Protein AF-A0A6G1IUZ2-F1 (afdb_monomer_lite)

Organism: NCBI:txid1168545

Structure (mmCIF, N/CA/C/O backbone):
data_AF-A0A6G1IUZ2-F1
#
_entry.id   AF-A0A6G1IUZ2-F1
#
loop_
_atom_site.group_PDB
_atom_site.id
_atom_site.type_symbol
_atom_site.label_atom_id
_atom_site.label_alt_id
_atom_site.label_comp_id
_atom_site.label_asym_id
_atom_site.label_entity_id
_atom_site.label_seq_id
_atom_site.pdbx_PDB_ins_code
_atom_site.Cartn_x
_atom_site.Cartn_y
_atom_site.Cartn_z
_atom_site.occupancy
_atom_site.B_iso_or_equiv
_atom_site.auth_seq_id
_atom_site.auth_comp_id
_atom_site.auth_asym_id
_atom_site.auth_atom_id
_atom_site.pdbx_PDB_model_num
ATOM 1 N N . SER A 1 1 ? -10.791 -75.794 24.605 1.00 38.69 1 SER A N 1
ATOM 2 C CA . SER A 1 1 ? -9.538 -75.105 24.251 1.00 38.69 1 SER A CA 1
ATOM 3 C C . SER A 1 1 ? -9.142 -75.440 22.831 1.00 38.69 1 SER A C 1
ATOM 5 O O . SER A 1 1 ? -9.269 -76.606 22.487 1.00 38.69 1 SER A O 1
ATOM 7 N N . THR A 1 2 ? -8.689 -74.418 22.080 1.00 34.06 2 THR A N 1
ATOM 8 C CA . THR A 1 2 ? -7.905 -74.445 20.812 1.00 34.06 2 THR A CA 1
ATOM 9 C C . THR A 1 2 ? -8.514 -75.245 19.643 1.00 34.06 2 THR A C 1
ATOM 11 O O . THR A 1 2 ? -8.675 -76.447 19.753 1.00 34.06 2 THR A O 1
ATOM 14 N N . GLY A 1 3 ? -8.896 -74.706 18.480 1.00 30.19 3 GLY A N 1
ATOM 15 C CA . GLY A 1 3 ? -8.453 -73.516 17.752 1.00 30.19 3 GLY A CA 1
ATOM 16 C C . GLY A 1 3 ? -7.496 -73.920 16.626 1.00 30.19 3 GLY A C 1
ATOM 17 O O . GLY A 1 3 ? -6.334 -74.134 16.935 1.00 30.19 3 GLY A O 1
ATOM 18 N N . THR A 1 4 ? -7.957 -73.972 15.363 1.00 35.78 4 THR A N 1
ATOM 19 C CA . THR A 1 4 ? -7.097 -73.898 14.158 1.00 35.78 4 THR A CA 1
ATOM 20 C C . THR A 1 4 ? -7.898 -73.436 12.931 1.00 35.78 4 THR A C 1
ATOM 22 O O . THR A 1 4 ? -8.957 -73.979 12.628 1.00 35.78 4 THR A O 1
ATOM 25 N N . ALA A 1 5 ? -7.378 -72.421 12.237 1.00 39.94 5 ALA A N 1
ATOM 26 C CA . ALA A 1 5 ? -7.927 -71.782 11.038 1.00 39.94 5 ALA A CA 1
ATOM 27 C C . ALA A 1 5 ? -7.561 -72.513 9.729 1.00 39.94 5 ALA A C 1
ATOM 29 O O . ALA A 1 5 ? -6.559 -73.234 9.707 1.00 39.94 5 ALA A O 1
ATOM 30 N N . PRO A 1 6 ? -8.238 -72.215 8.599 1.00 40.12 6 PRO A N 1
ATOM 31 C CA . PRO A 1 6 ? -7.671 -72.411 7.277 1.00 40.12 6 PRO A CA 1
ATOM 32 C C . PRO A 1 6 ? -7.296 -71.086 6.586 1.00 40.12 6 PRO A C 1
ATOM 34 O O . PRO A 1 6 ? -8.086 -70.170 6.373 1.00 40.12 6 PRO A O 1
ATOM 37 N N . LYS A 1 7 ? -6.015 -71.077 6.232 1.00 35.25 7 LYS A N 1
ATOM 38 C CA . LYS A 1 7 ? -5.276 -70.361 5.188 1.00 35.25 7 LYS A CA 1
ATOM 39 C C . LYS A 1 7 ? -6.124 -69.985 3.957 1.00 35.25 7 LYS A C 1
ATOM 41 O O . LYS A 1 7 ? -6.693 -70.867 3.324 1.00 35.25 7 LYS A O 1
ATOM 46 N N . THR A 1 8 ? -6.112 -68.709 3.561 1.00 36.22 8 THR A N 1
ATOM 47 C CA . THR A 1 8 ? -6.543 -68.280 2.217 1.00 36.22 8 THR A CA 1
ATOM 48 C C . THR A 1 8 ? -5.463 -67.411 1.578 1.00 36.22 8 THR A C 1
ATOM 50 O O . THR A 1 8 ? -4.938 -66.480 2.182 1.00 36.22 8 THR A O 1
ATOM 53 N N . THR A 1 9 ? -5.102 -67.805 0.366 1.00 36.84 9 THR A N 1
ATOM 54 C CA . THR A 1 9 ? -4.050 -67.286 -0.505 1.00 36.84 9 THR A CA 1
ATOM 55 C C . THR A 1 9 ? -4.402 -65.881 -1.002 1.00 36.84 9 THR A C 1
ATOM 57 O O . THR A 1 9 ? -5.484 -65.676 -1.546 1.00 36.84 9 THR A O 1
ATOM 60 N N . ALA A 1 10 ? -3.497 -64.916 -0.827 1.00 37.09 10 ALA A N 1
ATOM 61 C CA . ALA A 1 10 ? -3.654 -63.559 -1.342 1.00 37.09 10 ALA A CA 1
ATOM 62 C C . ALA A 1 10 ? -3.198 -63.489 -2.809 1.00 37.09 10 ALA A C 1
ATOM 64 O O . ALA A 1 10 ? -2.025 -63.701 -3.115 1.00 37.09 10 ALA A O 1
ATOM 65 N N . THR A 1 11 ? -4.130 -63.180 -3.709 1.00 34.34 11 THR A N 1
ATOM 66 C CA . THR A 1 11 ? -3.850 -62.852 -5.110 1.00 34.34 11 THR A CA 1
ATOM 67 C C . THR A 1 11 ? -3.434 -61.386 -5.193 1.00 34.34 11 THR A C 1
ATOM 69 O O . THR A 1 11 ? -4.225 -60.490 -4.896 1.00 34.34 11 THR A O 1
ATOM 72 N N . ALA A 1 12 ? -2.185 -61.139 -5.585 1.00 37.22 12 ALA A N 1
ATOM 73 C CA . ALA A 1 12 ? -1.668 -59.805 -5.851 1.00 37.22 12 ALA A CA 1
ATOM 74 C C . ALA A 1 12 ? -2.415 -59.180 -7.040 1.00 37.22 12 ALA A C 1
ATOM 76 O O . ALA A 1 12 ? -2.331 -59.673 -8.163 1.00 37.22 12 ALA A O 1
ATOM 77 N N . SER A 1 13 ? -3.150 -58.098 -6.785 1.00 35.69 13 SER A N 1
ATOM 78 C CA . SER A 1 13 ? -3.689 -57.227 -7.829 1.00 35.69 13 SER A CA 1
ATOM 79 C C . SER A 1 13 ? -2.768 -56.022 -7.953 1.00 35.69 13 SER A C 1
ATOM 81 O O . SER A 1 13 ? -2.713 -55.167 -7.071 1.00 35.69 13 SER A O 1
ATOM 83 N N . THR A 1 14 ? -1.996 -55.998 -9.034 1.00 34.03 14 THR A N 1
ATOM 84 C CA . THR A 1 14 ? -1.140 -54.879 -9.420 1.00 34.03 14 THR A CA 1
ATOM 85 C C . THR A 1 14 ? -2.030 -53.714 -9.844 1.00 34.03 14 THR A C 1
ATOM 87 O O . THR A 1 14 ? -2.512 -53.670 -10.973 1.00 34.03 14 THR A O 1
ATOM 90 N N . THR A 1 15 ? -2.277 -52.774 -8.934 1.00 37.78 15 THR A N 1
ATOM 91 C CA . THR A 1 15 ? -2.957 -51.515 -9.250 1.00 37.78 15 THR A CA 1
ATOM 92 C C . THR A 1 15 ? -1.997 -50.629 -10.034 1.00 37.78 15 THR A C 1
ATOM 94 O O . THR A 1 15 ? -1.0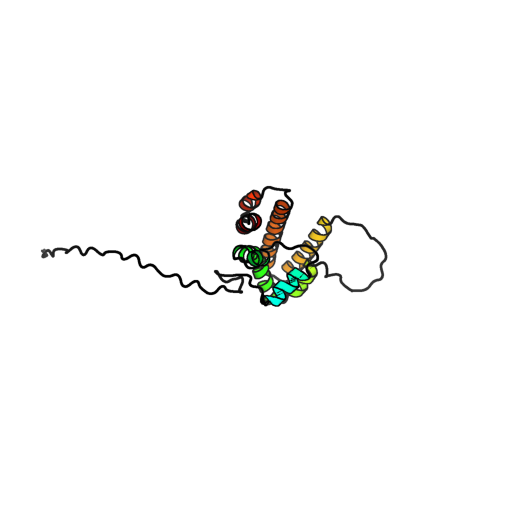86 -50.018 -9.479 1.00 37.78 15 THR A O 1
ATOM 97 N N . THR A 1 16 ? -2.182 -50.575 -11.348 1.00 37.78 16 THR A N 1
ATOM 98 C CA . THR A 1 16 ? -1.566 -49.561 -12.202 1.00 37.78 16 THR A CA 1
ATOM 99 C C . THR A 1 16 ? -2.180 -48.212 -11.829 1.00 37.78 16 THR A C 1
ATOM 101 O O . THR A 1 16 ? -3.322 -47.926 -12.183 1.00 37.78 16 THR A O 1
ATOM 104 N N . SER A 1 17 ? -1.447 -47.390 -11.074 1.00 40.47 17 SER A N 1
ATOM 105 C CA . SER A 1 17 ? -1.806 -45.989 -10.845 1.00 40.47 17 SER A CA 1
ATOM 106 C C . SER A 1 17 ? -1.747 -45.249 -12.177 1.00 40.47 17 SER A C 1
ATOM 108 O O . SER A 1 17 ? -0.687 -44.810 -12.616 1.00 40.47 17 SER A O 1
ATOM 110 N N . GLY A 1 18 ? -2.895 -45.146 -12.843 1.00 39.81 18 GLY A N 1
ATOM 111 C CA . GLY A 1 18 ? -3.086 -44.203 -13.930 1.00 39.81 18 GLY A CA 1
ATOM 112 C C . GLY A 1 18 ? -2.927 -42.798 -13.367 1.00 39.81 18 GLY A C 1
ATOM 113 O O . GLY A 1 18 ? -3.737 -42.359 -12.552 1.00 39.81 18 GLY A O 1
ATOM 114 N N . THR A 1 19 ? -1.865 -42.108 -13.773 1.00 41.19 19 THR A N 1
ATOM 115 C CA . THR A 1 19 ? -1.682 -40.679 -13.533 1.00 41.19 19 THR A CA 1
ATOM 116 C C . THR A 1 19 ? -2.856 -39.948 -14.175 1.00 41.19 19 THR A C 1
ATOM 118 O O . THR A 1 19 ? -2.866 -39.703 -15.379 1.00 41.19 19 THR A O 1
ATOM 121 N N . ALA A 1 20 ? -3.878 -39.637 -13.380 1.00 41.53 20 ALA A N 1
ATOM 122 C CA . ALA A 1 20 ? -4.956 -38.763 -13.798 1.00 41.53 20 ALA A CA 1
ATOM 123 C C . ALA A 1 20 ? -4.347 -37.381 -14.046 1.00 41.53 20 ALA A C 1
ATOM 125 O O . ALA A 1 20 ? -3.996 -36.661 -13.114 1.00 41.53 20 ALA A O 1
ATOM 126 N N . THR A 1 21 ? -4.180 -37.020 -15.315 1.00 39.53 21 THR A N 1
ATOM 127 C CA . THR A 1 21 ? -3.878 -35.649 -15.708 1.00 39.53 21 THR A CA 1
ATOM 128 C C . THR A 1 21 ? -5.132 -34.828 -15.427 1.00 39.53 21 THR A C 1
ATOM 130 O O . THR A 1 21 ? -6.018 -34.709 -16.270 1.00 39.53 21 THR A O 1
ATOM 133 N N . THR A 1 22 ? -5.261 -34.305 -14.207 1.00 39.88 22 THR A N 1
ATOM 134 C CA . THR A 1 22 ? -6.265 -33.289 -13.900 1.00 39.88 22 THR A CA 1
ATOM 135 C C . THR A 1 22 ? -5.963 -32.078 -14.764 1.00 39.88 22 THR A C 1
ATOM 137 O O . THR A 1 22 ? -5.034 -31.317 -14.500 1.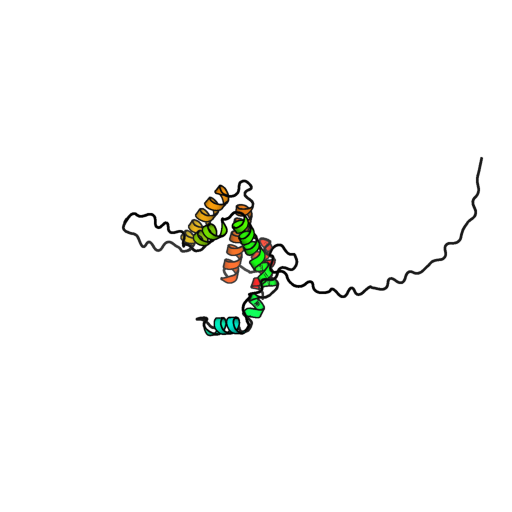00 39.88 22 THR A O 1
ATOM 140 N N . THR A 1 23 ? -6.741 -31.906 -15.831 1.00 39.41 23 THR A N 1
ATOM 141 C CA . THR A 1 23 ? -6.823 -30.653 -16.570 1.00 39.41 23 THR A CA 1
ATOM 142 C C . THR A 1 23 ? -7.294 -29.596 -15.573 1.00 39.41 23 THR A C 1
ATOM 144 O O . THR A 1 23 ? -8.482 -29.521 -15.259 1.00 39.41 23 THR A O 1
ATOM 147 N N . HIS A 1 24 ? -6.363 -28.829 -14.998 1.00 43.16 24 HIS A N 1
ATOM 148 C CA . HIS A 1 24 ? -6.695 -27.675 -14.173 1.00 43.16 24 HIS A CA 1
ATOM 149 C C . HIS A 1 24 ? -7.497 -26.715 -15.053 1.00 43.16 24 HIS A C 1
ATOM 151 O O . HIS A 1 24 ? -6.930 -25.974 -15.854 1.00 43.16 24 HIS A O 1
ATOM 157 N N . LYS A 1 25 ? -8.829 -26.734 -14.933 1.00 46.84 25 LYS A N 1
ATOM 158 C CA . LYS A 1 25 ? -9.643 -25.599 -15.362 1.00 46.84 25 LYS A CA 1
ATOM 159 C C . LYS A 1 25 ? -9.105 -24.406 -14.580 1.00 46.84 25 LYS A C 1
ATOM 161 O O . LYS A 1 25 ? -9.289 -24.352 -13.366 1.00 46.84 25 LYS A O 1
ATOM 166 N N . GLN A 1 26 ? -8.376 -23.516 -15.254 1.00 58.31 26 GLN A N 1
ATOM 167 C CA . GLN A 1 26 ? -7.936 -22.257 -14.665 1.00 58.31 26 GLN A CA 1
ATOM 168 C C . GLN A 1 26 ? -9.189 -21.573 -14.118 1.00 58.31 26 GLN A C 1
ATOM 170 O O . GLN A 1 26 ? -10.119 -21.284 -14.872 1.00 58.31 26 GLN A O 1
ATOM 175 N N . GLN A 1 27 ? -9.270 -21.418 -12.795 1.00 61.06 27 GLN A N 1
ATOM 176 C CA . GLN A 1 27 ? -10.375 -20.680 -12.202 1.00 61.06 27 GLN A CA 1
ATOM 177 C C . GLN A 1 27 ? -10.325 -19.244 -12.735 1.00 61.06 27 GLN A C 1
ATOM 179 O O . GLN A 1 27 ? -9.232 -18.672 -12.789 1.00 61.06 27 GLN A O 1
ATOM 184 N N . PRO A 1 28 ? -11.468 -18.659 -13.133 1.00 80.81 28 PRO A N 1
ATOM 185 C CA . PRO A 1 28 ? -11.501 -17.282 -13.603 1.00 80.81 28 PRO A CA 1
ATOM 186 C C . PRO A 1 28 ? -10.951 -16.365 -12.511 1.00 80.81 28 PRO A C 1
ATOM 188 O O . PRO A 1 28 ? -11.325 -16.506 -11.347 1.00 80.81 28 PRO A O 1
ATOM 191 N N . TYR A 1 29 ? -10.042 -15.464 -12.886 1.00 83.31 29 TYR A N 1
ATOM 192 C CA . TYR A 1 29 ? -9.423 -14.525 -11.953 1.00 83.31 29 TYR A CA 1
ATOM 193 C C . TYR A 1 29 ? -10.476 -13.691 -11.219 1.00 83.31 29 TYR A C 1
ATOM 195 O O . TYR A 1 29 ? -11.476 -13.277 -11.807 1.00 83.31 29 TYR A O 1
ATOM 203 N N . SER A 1 30 ? -10.230 -13.433 -9.936 1.00 87.44 30 SER A N 1
ATOM 204 C CA . SER A 1 30 ? -11.115 -12.633 -9.090 1.00 87.44 30 SER A CA 1
ATOM 205 C C . SER A 1 30 ? -10.593 -11.205 -8.945 1.00 87.44 30 SER A C 1
ATOM 207 O O . SER A 1 30 ? -9.387 -10.987 -8.848 1.00 87.44 30 SER A O 1
ATOM 209 N N . SER A 1 31 ? -11.496 -10.227 -8.871 1.00 85.88 31 SER A N 1
ATOM 210 C CA . SER A 1 31 ? -11.168 -8.851 -8.476 1.00 85.88 31 SER A CA 1
ATOM 211 C C . SER A 1 31 ? -11.219 -8.636 -6.957 1.00 85.88 31 SER A C 1
ATOM 213 O O . SER A 1 31 ? -10.916 -7.540 -6.487 1.00 85.88 31 SER A O 1
ATOM 215 N N . ASP A 1 32 ? -11.624 -9.649 -6.184 1.00 90.81 32 ASP A N 1
ATOM 216 C CA . ASP A 1 32 ? -11.601 -9.613 -4.721 1.00 90.81 32 ASP A CA 1
ATOM 217 C C . ASP A 1 32 ? -10.159 -9.800 -4.219 1.00 90.81 32 ASP A C 1
ATOM 219 O O . ASP A 1 32 ? -9.581 -10.865 -4.449 1.00 90.81 32 ASP A O 1
ATOM 223 N N . PRO A 1 33 ? -9.562 -8.818 -3.516 1.00 92.88 33 PRO A N 1
ATOM 224 C CA . PRO A 1 33 ? -8.191 -8.921 -3.024 1.00 92.88 33 PRO A CA 1
ATOM 225 C C . PRO A 1 33 ? -7.997 -9.966 -1.913 1.00 92.88 33 PRO A C 1
ATOM 227 O O . PRO A 1 33 ? -6.856 -10.232 -1.534 1.00 92.88 33 PRO A O 1
ATOM 230 N N . PHE A 1 34 ? -9.069 -10.566 -1.386 1.00 93.69 34 PHE A N 1
ATOM 231 C CA . PHE A 1 34 ? -9.001 -11.705 -0.462 1.00 93.69 34 PHE A CA 1
ATOM 232 C C . PHE A 1 34 ? -9.070 -13.065 -1.168 1.00 93.69 34 PHE A C 1
ATOM 234 O O . PHE A 1 34 ? -8.829 -14.092 -0.534 1.00 93.69 34 PHE A O 1
ATOM 241 N N . ALA A 1 35 ? -9.374 -13.097 -2.469 1.00 92.19 35 ALA A N 1
ATOM 242 C CA . ALA A 1 35 ? -9.418 -14.339 -3.224 1.00 92.19 35 ALA A CA 1
ATOM 243 C C . ALA A 1 35 ? -7.999 -14.859 -3.532 1.00 92.19 35 ALA A C 1
ATOM 245 O O . ALA A 1 35 ? -7.114 -14.074 -3.884 1.00 92.19 35 ALA A O 1
ATOM 246 N N . PRO A 1 36 ? -7.775 -16.187 -3.483 1.00 88.00 36 PRO A N 1
ATOM 247 C CA . PRO A 1 36 ? -6.462 -16.780 -3.752 1.00 88.00 36 PRO A CA 1
ATOM 248 C C . PRO A 1 36 ? -5.986 -16.561 -5.196 1.00 88.00 36 PRO A C 1
ATOM 250 O O . PRO A 1 36 ? -4.792 -16.578 -5.465 1.00 88.00 36 PRO A O 1
ATOM 253 N N . ASN A 1 37 ? -6.913 -16.335 -6.128 1.00 87.81 37 ASN A N 1
ATOM 254 C CA . ASN A 1 37 ? -6.646 -16.050 -7.535 1.00 87.81 37 ASN A CA 1
ATOM 255 C C . ASN A 1 37 ? -6.912 -14.573 -7.889 1.00 87.81 37 ASN A C 1
ATOM 257 O O . ASN A 1 37 ? -7.392 -14.269 -8.987 1.00 87.81 37 ASN A O 1
ATOM 261 N N . TYR A 1 38 ? -6.651 -13.661 -6.946 1.00 88.62 38 TYR A N 1
ATOM 262 C CA . TYR A 1 38 ? -6.825 -12.228 -7.161 1.00 88.62 38 TYR A CA 1
ATOM 263 C C . TYR A 1 38 ? -5.945 -11.709 -8.301 1.00 88.62 38 TYR A C 1
ATOM 265 O O . TYR A 1 38 ? -4.735 -11.943 -8.322 1.00 88.62 38 TYR A O 1
ATOM 273 N N . ARG A 1 39 ? -6.552 -10.931 -9.197 1.00 86.56 39 ARG A N 1
ATOM 274 C CA . ARG A 1 39 ? -5.877 -10.178 -10.249 1.00 86.56 39 ARG A CA 1
ATOM 275 C C . ARG A 1 39 ? -6.444 -8.768 -10.298 1.00 86.56 39 ARG A C 1
ATOM 277 O O . ARG A 1 39 ? -7.659 -8.570 -10.273 1.00 86.56 39 ARG A O 1
ATOM 284 N N . LYS A 1 40 ? -5.563 -7.776 -10.409 1.00 81.56 40 LYS A N 1
ATOM 285 C CA . LYS A 1 40 ? -5.991 -6.403 -10.664 1.00 81.56 40 LYS A CA 1
ATOM 286 C C . LYS A 1 40 ? -6.267 -6.260 -12.158 1.00 81.56 40 LYS A C 1
ATOM 288 O O . LYS A 1 40 ? -5.339 -6.231 -12.955 1.00 81.56 40 LYS A O 1
ATOM 293 N N . ILE A 1 41 ? -7.545 -6.205 -12.513 1.00 79.00 41 ILE A N 1
ATOM 294 C CA . ILE A 1 41 ? -8.006 -5.984 -13.885 1.00 79.00 41 ILE A CA 1
ATOM 295 C C . ILE A 1 41 ? -8.641 -4.600 -13.922 1.00 79.00 41 ILE A C 1
ATOM 297 O O . ILE A 1 41 ? -9.486 -4.288 -13.077 1.00 79.00 41 ILE A O 1
ATOM 301 N N . PHE A 1 42 ? -8.215 -3.757 -14.859 1.00 80.81 42 PHE A N 1
ATOM 302 C CA . PHE A 1 42 ? -8.852 -2.462 -15.042 1.00 80.81 42 PHE A CA 1
ATOM 303 C C . PHE A 1 42 ? -10.137 -2.663 -15.852 1.00 80.81 42 PHE A C 1
ATOM 305 O O . PHE A 1 42 ? -10.105 -3.354 -16.868 1.00 80.81 42 PHE A O 1
ATOM 312 N N . PRO A 1 43 ? -11.273 -2.065 -15.451 1.00 82.25 43 PRO A N 1
ATOM 313 C CA . PRO A 1 43 ? -12.537 -2.204 -16.178 1.00 82.25 43 PRO A CA 1
ATOM 314 C C . PRO A 1 43 ? -12.569 -1.388 -17.485 1.00 82.25 43 PRO A C 1
ATOM 316 O O . PRO A 1 43 ? -13.641 -1.161 -18.034 1.00 82.25 43 PRO A O 1
ATOM 319 N N . TRP A 1 44 ? -11.414 -0.909 -17.948 1.00 86.81 44 TRP A N 1
ATOM 320 C CA . TRP A 1 44 ? -11.272 -0.058 -19.121 1.00 86.81 44 TRP A CA 1
ATOM 321 C C . TRP A 1 44 ? -11.262 -0.899 -20.391 1.00 86.81 44 TRP A C 1
ATOM 323 O O . TRP A 1 44 ? -10.578 -1.922 -20.479 1.00 86.81 44 TRP A O 1
ATOM 333 N N . SER A 1 45 ? -11.999 -0.430 -21.387 1.00 91.19 45 SER A N 1
ATOM 334 C CA . SER A 1 45 ? -11.933 -0.911 -22.759 1.00 91.19 45 SER A CA 1
ATOM 335 C C . SER A 1 45 ? -10.540 -0.694 -23.361 1.00 91.19 45 SER A C 1
ATOM 337 O O . SER A 1 45 ? -9.768 0.159 -22.920 1.00 91.19 45 SER A O 1
ATOM 339 N N . GLU A 1 46 ? -10.224 -1.433 -24.427 1.00 90.88 46 GLU A N 1
ATOM 340 C CA . GLU A 1 46 ? -8.979 -1.230 -25.182 1.00 90.88 46 GLU A CA 1
ATOM 341 C C . GLU A 1 46 ? -8.863 0.201 -25.737 1.00 90.88 46 GLU A C 1
ATOM 343 O O . GLU A 1 46 ? -7.762 0.738 -25.836 1.00 90.88 46 GLU A O 1
ATOM 348 N N . GLN A 1 47 ? -9.996 0.851 -26.030 1.00 93.81 47 GLN A N 1
ATOM 349 C CA . GLN A 1 47 ? -10.024 2.253 -26.440 1.00 93.81 47 GLN A CA 1
ATOM 350 C C . GLN A 1 47 ? -9.601 3.181 -25.294 1.00 93.81 47 GLN A C 1
ATOM 352 O O . GLN A 1 47 ? -8.692 3.982 -25.481 1.00 93.81 47 GLN A O 1
ATOM 357 N N . GLU A 1 48 ? -10.189 3.047 -24.102 1.00 93.88 48 GLU A N 1
ATOM 358 C CA . GLU A 1 48 ? -9.813 3.857 -22.929 1.00 93.88 48 GLU A CA 1
ATOM 359 C C . GLU A 1 48 ? -8.342 3.638 -22.540 1.00 93.88 48 GLU A C 1
ATOM 361 O O . GLU A 1 48 ? -7.622 4.581 -22.208 1.00 93.88 48 GLU A O 1
ATOM 366 N N . LYS A 1 49 ? -7.859 2.394 -22.643 1.00 92.44 49 LYS A N 1
ATOM 367 C CA . LYS A 1 49 ? -6.445 2.050 -22.439 1.00 92.44 49 LYS A CA 1
ATOM 368 C C . LYS A 1 49 ? -5.527 2.729 -23.459 1.00 92.44 49 LYS A C 1
ATOM 370 O O . LYS A 1 49 ? -4.449 3.198 -23.084 1.00 92.44 49 LYS A O 1
ATOM 375 N N . ALA A 1 50 ? -5.929 2.783 -24.729 1.00 91.50 50 ALA A N 1
ATOM 376 C CA . ALA A 1 50 ? -5.179 3.460 -25.784 1.00 91.50 50 ALA A CA 1
ATOM 377 C C . ALA A 1 50 ? -5.202 4.986 -25.613 1.00 91.50 50 ALA A C 1
ATOM 379 O O . ALA A 1 50 ? -4.163 5.631 -25.749 1.00 91.50 50 ALA A O 1
ATOM 380 N N . GLU A 1 51 ? -6.351 5.558 -25.252 1.00 93.56 51 GLU A N 1
ATOM 381 C CA . GLU A 1 51 ? -6.505 6.987 -24.961 1.00 93.56 51 GLU A CA 1
ATOM 382 C C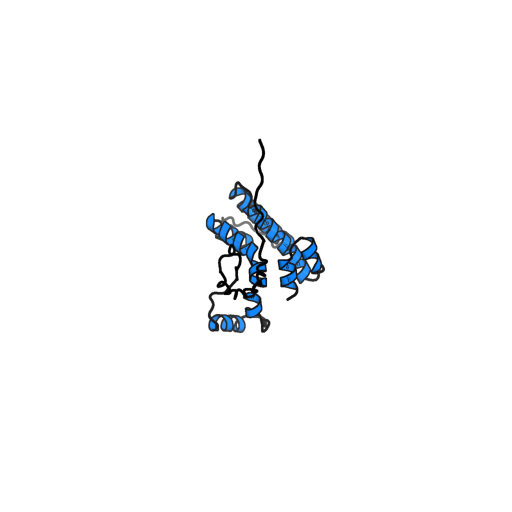 . GLU A 1 51 ? -5.648 7.413 -23.765 1.00 93.56 51 GLU A C 1
ATOM 384 O O . GLU A 1 51 ? -4.985 8.449 -23.825 1.00 93.56 51 GLU A O 1
ATOM 389 N N . PHE A 1 52 ? -5.573 6.594 -22.712 1.00 91.38 52 PHE A N 1
ATOM 390 C CA . PHE A 1 52 ? -4.677 6.838 -21.582 1.00 91.38 52 PHE A CA 1
ATOM 391 C C . PHE A 1 52 ? -3.206 6.870 -22.012 1.00 91.38 52 PHE A C 1
ATOM 393 O O . PHE A 1 52 ? -2.481 7.782 -21.628 1.00 91.38 52 PHE A O 1
ATOM 400 N N . ILE A 1 53 ? -2.764 5.916 -22.843 1.00 91.81 53 ILE A N 1
ATOM 401 C CA . ILE A 1 53 ? -1.387 5.915 -23.367 1.00 91.81 53 ILE A CA 1
ATOM 402 C C . ILE A 1 53 ? -1.136 7.164 -24.219 1.00 91.81 53 ILE A C 1
ATOM 404 O O . ILE A 1 53 ? -0.087 7.788 -24.085 1.00 91.81 53 ILE A O 1
ATOM 408 N N . ALA A 1 54 ? -2.087 7.537 -25.078 1.00 90.69 54 ALA A N 1
ATOM 409 C CA . ALA A 1 54 ? -1.950 8.673 -25.985 1.00 90.69 54 ALA A CA 1
ATOM 410 C C . ALA A 1 54 ? -1.929 10.030 -25.262 1.00 90.69 54 ALA A C 1
ATOM 412 O O . ALA A 1 54 ? -1.312 10.974 -25.751 1.00 90.69 54 ALA A O 1
ATOM 413 N N . THR A 1 55 ? -2.614 10.136 -24.120 1.00 93.06 55 THR A N 1
ATOM 414 C CA . THR A 1 55 ? -2.724 11.378 -23.338 1.00 93.06 55 THR A CA 1
ATOM 415 C C . THR A 1 55 ? -1.703 11.479 -22.205 1.00 93.06 55 THR A C 1
ATOM 417 O O . THR A 1 55 ? -1.569 12.550 -21.608 1.00 93.06 55 THR A O 1
ATOM 420 N N . TRP A 1 56 ? -0.960 10.407 -21.905 1.00 91.75 56 TRP A N 1
ATOM 421 C CA . TRP A 1 56 ? 0.057 10.433 -20.856 1.00 91.75 56 TRP A CA 1
ATOM 422 C C . TRP A 1 56 ? 1.208 11.386 -21.237 1.00 91.75 56 TRP A C 1
ATOM 424 O O . TRP A 1 56 ? 1.732 11.309 -22.348 1.00 91.75 56 TRP A O 1
ATOM 434 N N . PRO A 1 57 ? 1.644 12.284 -20.333 1.00 90.44 57 PRO A N 1
ATOM 435 C CA . PRO A 1 57 ? 2.619 13.333 -20.654 1.00 90.44 57 PRO A CA 1
ATOM 436 C C . PRO A 1 57 ? 4.037 12.814 -20.927 1.00 90.44 57 PRO A C 1
ATOM 438 O O . PRO A 1 57 ? 4.889 13.566 -21.396 1.00 90.44 57 PRO A O 1
ATOM 441 N N . LEU A 1 58 ? 4.309 11.549 -20.608 1.00 90.19 58 LEU A N 1
ATOM 442 C CA . LEU A 1 58 ? 5.595 10.895 -20.820 1.00 90.19 58 LEU A CA 1
ATOM 443 C C . LEU A 1 58 ? 5.391 9.616 -21.642 1.00 90.19 58 LEU A C 1
ATOM 445 O O . LEU A 1 58 ? 4.333 8.999 -21.566 1.00 90.19 58 LEU A O 1
ATOM 449 N N . PRO A 1 59 ? 6.378 9.166 -22.424 1.00 87.06 59 PRO A N 1
ATOM 450 C CA . PRO A 1 59 ? 6.264 7.883 -23.103 1.00 87.06 59 PRO A CA 1
ATOM 451 C C . PRO A 1 59 ? 6.171 6.748 -22.072 1.00 87.06 59 PRO A C 1
ATOM 453 O O . PRO A 1 59 ? 7.039 6.604 -21.209 1.00 87.06 59 PRO A O 1
ATOM 456 N N . LEU A 1 60 ? 5.113 5.941 -22.166 1.00 89.44 60 LEU A N 1
ATOM 457 C CA . LEU A 1 60 ? 4.957 4.723 -21.372 1.00 89.44 60 LEU A CA 1
ATOM 458 C C . LEU A 1 60 ? 5.665 3.537 -22.051 1.00 89.44 60 LEU A C 1
ATOM 460 O O . LEU A 1 60 ? 5.741 3.490 -23.282 1.00 89.44 60 LEU A O 1
ATOM 464 N N . PRO A 1 61 ? 6.151 2.547 -21.281 1.00 87.56 61 PRO A N 1
ATOM 465 C CA . PRO A 1 61 ? 6.681 1.310 -21.841 1.00 87.56 61 PRO A CA 1
ATOM 466 C C . PRO A 1 61 ? 5.650 0.594 -22.735 1.00 87.56 61 PRO A C 1
ATOM 468 O O . PRO A 1 61 ? 4.472 0.536 -22.373 1.00 87.56 61 PRO A O 1
ATOM 471 N N . PRO A 1 62 ? 6.061 -0.028 -23.855 1.00 86.25 62 PRO A N 1
ATOM 472 C CA . PRO A 1 62 ? 5.141 -0.730 -24.758 1.00 86.25 62 PRO A CA 1
ATOM 473 C C . PRO A 1 62 ? 4.316 -1.845 -24.094 1.00 86.25 62 PRO A C 1
ATOM 475 O O . PRO A 1 62 ? 3.223 -2.168 -24.545 1.00 86.25 62 PRO A O 1
ATOM 478 N N . ASN A 1 63 ? 4.826 -2.436 -23.011 1.00 88.75 63 ASN A N 1
ATOM 479 C CA . ASN A 1 63 ? 4.174 -3.489 -22.234 1.00 88.75 63 ASN A CA 1
ATOM 480 C C . ASN A 1 63 ? 3.423 -2.962 -20.994 1.00 88.75 63 ASN A C 1
ATOM 482 O O . ASN A 1 63 ? 3.080 -3.759 -20.122 1.00 88.75 63 ASN A O 1
ATOM 486 N N . PHE A 1 64 ? 3.151 -1.654 -20.899 1.00 89.56 64 PHE A N 1
ATOM 487 C CA . PHE A 1 64 ? 2.572 -1.017 -19.709 1.00 89.56 64 PHE A CA 1
ATOM 488 C C . PHE A 1 64 ? 1.342 -1.751 -19.158 1.00 89.56 64 PHE A C 1
ATOM 490 O O . PHE A 1 64 ? 1.331 -2.116 -17.982 1.00 89.56 64 PHE A O 1
ATOM 497 N N . TRP A 1 65 ? 0.333 -2.017 -19.996 1.00 89.88 65 TRP A N 1
ATOM 498 C CA . TRP A 1 65 ? -0.895 -2.699 -19.569 1.00 89.88 65 TRP A CA 1
ATOM 499 C C . TRP A 1 65 ? -0.679 -4.174 -19.244 1.00 89.88 65 TRP A C 1
ATOM 501 O O . TRP A 1 65 ? -1.258 -4.670 -18.285 1.00 89.88 65 TRP A O 1
ATOM 511 N N . VAL A 1 66 ? 0.201 -4.858 -19.980 1.00 88.44 66 VAL A N 1
ATOM 512 C CA . VAL A 1 66 ? 0.564 -6.257 -19.699 1.00 88.44 66 VAL A CA 1
ATOM 513 C C . VAL A 1 66 ? 1.151 -6.379 -18.293 1.00 88.44 66 VAL A C 1
ATOM 515 O O . VAL A 1 66 ? 0.782 -7.280 -17.546 1.00 88.44 66 VAL A O 1
ATOM 518 N N . VAL A 1 67 ? 2.015 -5.433 -17.923 1.00 87.94 67 VAL A N 1
ATOM 519 C CA . VAL A 1 67 ? 2.639 -5.340 -16.601 1.00 87.94 67 VAL A CA 1
ATOM 520 C C . VAL A 1 67 ? 1.609 -4.942 -15.534 1.00 87.94 67 VAL A C 1
ATOM 522 O O . VAL A 1 67 ? 1.495 -5.612 -14.515 1.00 87.94 67 VAL A O 1
ATOM 525 N N . HIS A 1 68 ? 0.786 -3.917 -15.773 1.00 87.06 68 HIS A N 1
ATOM 526 C CA . HIS A 1 68 ? -0.206 -3.424 -14.801 1.00 87.06 68 HIS A CA 1
ATOM 527 C C . HIS A 1 68 ? -1.442 -4.316 -14.633 1.00 87.06 68 HIS A C 1
ATOM 529 O O . HIS A 1 68 ? -2.218 -4.124 -13.698 1.00 87.06 68 HIS A O 1
ATOM 535 N N . GLU A 1 69 ? -1.643 -5.288 -15.512 1.00 88.00 69 GLU A N 1
ATOM 536 C CA . GLU A 1 69 ? -2.664 -6.324 -15.368 1.00 88.00 69 GLU A CA 1
ATOM 537 C C . GLU A 1 69 ? -2.032 -7.695 -15.111 1.00 88.00 69 GLU A C 1
ATOM 539 O O . GLU A 1 69 ? -2.715 -8.710 -15.237 1.00 88.00 69 GLU A O 1
ATOM 544 N N . SER A 1 70 ? -0.745 -7.774 -14.761 1.00 86.38 70 SER A N 1
ATOM 545 C CA . SER A 1 70 ? -0.082 -9.043 -14.455 1.00 86.38 70 SER A CA 1
ATOM 546 C C . SER A 1 70 ? -0.505 -9.603 -13.087 1.00 86.38 70 SER A C 1
ATOM 548 O O . SER A 1 70 ? -1.096 -8.909 -12.249 1.00 86.38 70 SER A O 1
ATOM 550 N N . VAL A 1 71 ? -0.222 -10.889 -12.852 1.00 87.12 71 VAL A N 1
ATOM 551 C CA . VAL A 1 71 ? -0.474 -11.529 -11.547 1.00 87.12 71 VAL A CA 1
ATOM 552 C C . VAL A 1 71 ? 0.417 -10.900 -10.483 1.00 87.12 71 VAL A C 1
ATOM 554 O O . VAL A 1 71 ? -0.048 -10.581 -9.394 1.00 87.12 71 VAL A O 1
ATOM 557 N N . GLU A 1 72 ? 1.673 -10.651 -10.823 1.00 88.19 72 GLU A N 1
ATOM 558 C CA . GLU A 1 72 ? 2.675 -10.047 -9.957 1.00 88.19 72 GLU A CA 1
ATOM 559 C C . GLU A 1 72 ? 2.282 -8.622 -9.557 1.00 88.19 72 GLU A C 1
ATOM 561 O O . GLU A 1 72 ? 2.428 -8.274 -8.388 1.00 88.19 72 GLU A O 1
ATOM 566 N N . PHE A 1 73 ? 1.710 -7.815 -10.463 1.00 88.44 73 PHE A N 1
ATOM 567 C CA . PHE A 1 73 ? 1.164 -6.507 -10.077 1.00 88.44 73 PHE A CA 1
ATOM 568 C C . PHE A 1 73 ? -0.048 -6.637 -9.158 1.00 88.44 73 PHE A C 1
ATOM 570 O O . PHE A 1 73 ? -0.226 -5.853 -8.221 1.00 88.44 73 PHE A O 1
ATOM 577 N N . GLY A 1 74 ? -0.903 -7.627 -9.431 1.00 90.50 74 GLY A N 1
ATOM 578 C CA . GLY A 1 74 ? -2.014 -7.987 -8.560 1.00 90.50 74 GLY A CA 1
ATOM 579 C C . GLY A 1 74 ? -1.521 -8.262 -7.142 1.00 90.50 74 GLY A C 1
ATOM 580 O O . GLY A 1 74 ? -1.956 -7.597 -6.207 1.00 90.50 74 GLY A O 1
ATOM 581 N N . GLU A 1 75 ? -0.563 -9.171 -6.991 1.00 91.25 75 GLU A N 1
ATOM 582 C CA . GLU A 1 75 ? 0.070 -9.496 -5.710 1.00 91.25 75 GLU A CA 1
ATOM 583 C C . GLU A 1 75 ? 0.743 -8.273 -5.077 1.00 91.25 75 GLU A C 1
ATOM 585 O O . GLU A 1 75 ? 0.536 -7.995 -3.896 1.00 91.25 75 GLU A O 1
ATOM 590 N N . TYR A 1 76 ? 1.472 -7.480 -5.867 1.00 90.88 76 TYR A N 1
ATOM 591 C CA . TYR A 1 76 ? 2.138 -6.259 -5.410 1.00 90.88 76 TYR A CA 1
ATOM 592 C C . TYR A 1 76 ? 1.159 -5.267 -4.770 1.00 90.88 76 TYR A C 1
ATOM 594 O O . TYR A 1 76 ? 1.454 -4.677 -3.725 1.00 90.88 76 TYR A O 1
ATOM 602 N N . MET A 1 77 ? -0.022 -5.113 -5.376 1.00 90.75 77 MET A N 1
ATOM 603 C CA . MET A 1 77 ? -1.086 -4.221 -4.914 1.00 90.75 77 MET A CA 1
ATOM 604 C C . MET A 1 77 ? -2.028 -4.863 -3.887 1.00 90.75 77 MET A C 1
ATOM 606 O O . MET A 1 77 ? -2.832 -4.142 -3.286 1.00 90.75 77 MET A O 1
ATOM 610 N N . ARG A 1 78 ? -1.991 -6.191 -3.700 1.00 93.81 78 ARG A N 1
ATOM 611 C CA . ARG A 1 78 ? -2.967 -6.934 -2.888 1.00 93.81 78 ARG A CA 1
ATOM 612 C C . ARG A 1 78 ? -3.057 -6.402 -1.454 1.00 93.81 78 ARG A C 1
ATOM 614 O O . ARG A 1 78 ? -4.182 -6.098 -1.057 1.00 93.81 78 ARG A O 1
ATOM 621 N N . PRO A 1 79 ? -1.958 -6.189 -0.700 1.00 93.75 79 PRO A N 1
ATOM 622 C CA . PRO A 1 79 ? -2.047 -5.683 0.673 1.00 93.75 79 PRO A CA 1
ATOM 623 C C . PRO A 1 79 ? -2.771 -4.334 0.760 1.00 93.75 79 PRO A C 1
ATOM 625 O O . PRO A 1 79 ? -3.699 -4.163 1.549 1.00 93.75 79 PRO A O 1
ATOM 628 N N . THR A 1 80 ? -2.433 -3.396 -0.130 1.00 93.44 80 THR A N 1
ATOM 629 C CA . THR A 1 80 ? -3.100 -2.089 -0.211 1.00 93.44 80 THR A CA 1
ATOM 630 C C . THR A 1 80 ? -4.583 -2.228 -0.545 1.00 93.44 80 THR A C 1
ATOM 632 O O . THR A 1 80 ? -5.415 -1.511 0.007 1.00 93.44 80 THR A O 1
ATOM 635 N N . LYS A 1 81 ? -4.943 -3.158 -1.433 1.00 94.06 81 LYS A N 1
ATOM 636 C CA . LYS A 1 81 ? -6.337 -3.392 -1.832 1.00 94.06 81 LYS A CA 1
ATOM 637 C C . LYS A 1 81 ? -7.155 -4.045 -0.721 1.00 94.06 81 LYS A C 1
ATOM 639 O O . LYS A 1 81 ? -8.301 -3.653 -0.519 1.00 94.06 81 LYS A O 1
ATOM 644 N N . GLN A 1 82 ? -6.564 -4.966 0.036 1.00 95.44 82 GLN A N 1
ATOM 645 C CA . GLN A 1 82 ? -7.180 -5.519 1.241 1.00 95.44 82 GLN A CA 1
ATOM 646 C C . GLN A 1 82 ? -7.422 -4.420 2.282 1.00 95.44 82 GLN A C 1
ATOM 648 O O . GLN A 1 82 ? -8.542 -4.301 2.774 1.00 95.44 82 GLN A O 1
ATOM 653 N N . LEU A 1 83 ? -6.425 -3.564 2.549 1.00 95.62 83 LEU A N 1
ATOM 654 C CA . LEU A 1 83 ? -6.579 -2.428 3.464 1.00 95.62 83 LEU A CA 1
ATOM 655 C C . LEU A 1 83 ? -7.715 -1.494 3.019 1.00 95.62 83 LEU A C 1
ATOM 657 O O . LEU A 1 83 ? -8.570 -1.157 3.830 1.00 95.62 83 LEU A O 1
ATOM 661 N N . GLN A 1 84 ? -7.791 -1.139 1.731 1.00 94.12 84 GLN A N 1
ATOM 662 C CA . GLN A 1 84 ? -8.881 -0.313 1.186 1.00 94.12 84 GLN A CA 1
ATOM 663 C C . GLN A 1 84 ? -10.265 -0.924 1.440 1.00 94.12 84 GLN A C 1
ATOM 665 O O . GLN A 1 84 ? -11.173 -0.228 1.890 1.00 94.12 84 GLN A O 1
ATOM 670 N N . VAL A 1 85 ? -10.431 -2.232 1.217 1.00 94.81 85 VAL A N 1
ATOM 671 C CA . VAL A 1 85 ? -11.704 -2.915 1.498 1.00 94.81 85 VAL A CA 1
ATOM 672 C C . VAL A 1 85 ? -12.038 -2.880 2.992 1.00 94.81 85 VAL A C 1
ATOM 674 O O . VAL A 1 85 ? -13.188 -2.623 3.350 1.00 94.81 85 VAL A O 1
ATOM 677 N N . LEU A 1 86 ? -11.060 -3.110 3.873 1.00 94.62 86 LEU A N 1
ATOM 678 C CA . LEU A 1 86 ? -11.276 -3.079 5.324 1.00 94.62 86 LEU A CA 1
ATOM 679 C C . LEU A 1 86 ? -11.615 -1.672 5.832 1.00 94.62 86 LEU A C 1
ATOM 681 O O . LEU A 1 86 ? -12.495 -1.527 6.680 1.00 94.62 86 LEU A O 1
ATOM 685 N N . LEU A 1 87 ? -10.967 -0.641 5.288 1.00 95.38 87 LEU A N 1
ATOM 686 C CA . LEU A 1 87 ? -11.282 0.759 5.568 1.00 95.38 87 LEU A CA 1
ATOM 687 C C . LEU A 1 87 ? -12.697 1.111 5.108 1.00 95.38 87 LEU A C 1
ATOM 689 O O . LEU A 1 87 ? -13.457 1.710 5.866 1.00 95.38 87 LEU A O 1
ATOM 693 N N . ARG A 1 88 ? -13.086 0.693 3.897 1.00 95.25 88 ARG A N 1
ATOM 694 C CA . ARG A 1 88 ? -14.433 0.923 3.356 1.00 95.25 88 ARG A CA 1
ATOM 695 C C . ARG A 1 88 ? -15.512 0.292 4.224 1.00 95.25 88 ARG A C 1
ATOM 697 O O . ARG A 1 88 ? -16.515 0.935 4.511 1.00 95.25 88 ARG A O 1
ATOM 704 N N . ARG A 1 89 ? -15.293 -0.944 4.685 1.00 93.56 89 ARG A N 1
ATOM 705 C CA . ARG A 1 89 ? -16.224 -1.654 5.582 1.00 93.56 89 ARG A CA 1
ATOM 706 C C . ARG A 1 89 ? -16.467 -0.916 6.901 1.00 93.56 89 ARG A C 1
ATOM 708 O O . ARG A 1 89 ? -17.527 -1.093 7.486 1.00 93.56 89 ARG A O 1
ATOM 715 N N . ARG A 1 90 ? -15.513 -0.091 7.343 1.00 93.19 90 ARG A N 1
ATOM 716 C CA . ARG A 1 90 ? -15.621 0.755 8.541 1.00 93.19 90 ARG A CA 1
ATOM 717 C C . ARG A 1 90 ? -15.982 2.219 8.232 1.00 93.19 90 ARG A C 1
ATOM 719 O O . ARG A 1 90 ? -16.011 3.035 9.142 1.00 93.19 90 ARG A O 1
ATOM 726 N N . GLY A 1 91 ? -16.238 2.576 6.968 1.00 94.00 91 GLY A N 1
ATOM 727 C CA . GLY A 1 91 ? -16.540 3.957 6.564 1.00 94.00 91 GLY A CA 1
ATOM 728 C C . GLY A 1 91 ? -15.347 4.923 6.628 1.00 94.00 91 GLY A C 1
ATOM 729 O O . GLY A 1 91 ? -15.542 6.132 6.679 1.00 94.00 91 GLY A O 1
ATOM 730 N N . LEU A 1 92 ? -14.111 4.409 6.630 1.00 94.69 92 LEU A N 1
ATOM 731 C CA . LEU A 1 92 ? -12.884 5.197 6.825 1.00 94.69 92 LEU A CA 1
ATOM 732 C C . LEU A 1 92 ? -12.117 5.492 5.527 1.00 94.69 92 LEU A C 1
ATOM 734 O O . LEU A 1 92 ? -11.199 6.309 5.546 1.00 94.69 92 LEU A O 1
ATOM 738 N N . GLU A 1 93 ? -12.452 4.827 4.413 1.00 94.50 93 GLU A N 1
ATOM 739 C CA . GLU A 1 93 ? -11.666 4.866 3.163 1.00 94.50 93 GLU A CA 1
ATOM 740 C C . GLU A 1 93 ? -11.445 6.291 2.640 1.00 94.50 93 GLU A C 1
ATOM 742 O O . GLU A 1 93 ? -10.314 6.643 2.303 1.00 94.50 93 GLU A O 1
ATOM 747 N N . ASP A 1 94 ? -12.489 7.121 2.621 1.00 93.44 94 ASP A N 1
ATOM 748 C CA . ASP A 1 94 ? -12.405 8.486 2.098 1.00 93.44 94 ASP A CA 1
ATOM 749 C C . ASP A 1 94 ? -11.532 9.384 2.978 1.00 93.44 94 ASP A C 1
ATOM 751 O O . ASP A 1 94 ? -10.647 10.073 2.469 1.00 93.44 94 ASP A O 1
ATOM 755 N N . LYS A 1 95 ? -11.737 9.350 4.302 1.00 93.31 95 LYS A N 1
ATOM 756 C CA . LYS A 1 95 ? -10.947 10.145 5.257 1.00 93.31 95 LYS A CA 1
ATOM 757 C C . LYS A 1 95 ? -9.480 9.720 5.228 1.00 93.31 95 LYS A C 1
ATOM 759 O O . LYS A 1 95 ? -8.595 10.561 5.107 1.00 93.31 95 LYS A O 1
ATOM 764 N N . PHE A 1 96 ? -9.226 8.413 5.235 1.00 93.56 96 PHE A N 1
ATOM 765 C CA . PHE A 1 96 ? -7.879 7.870 5.093 1.00 93.56 96 PHE A CA 1
ATOM 766 C C . PHE A 1 96 ? -7.233 8.305 3.769 1.00 93.56 96 PHE A C 1
ATOM 768 O O . PHE A 1 96 ? -6.092 8.758 3.756 1.00 93.56 96 PHE A O 1
ATOM 775 N N . SER A 1 97 ? -7.963 8.241 2.652 1.00 91.81 97 SER A N 1
ATOM 776 C CA . SER A 1 97 ? -7.445 8.652 1.340 1.00 91.81 97 SER A CA 1
ATOM 777 C C . SER A 1 97 ? -7.128 10.149 1.273 1.00 91.81 97 SER A C 1
ATOM 779 O O . SER A 1 97 ? -6.133 10.530 0.655 1.00 91.81 97 SER A O 1
ATOM 781 N N . ARG A 1 98 ? -7.921 11.010 1.925 1.00 91.31 98 ARG A N 1
ATOM 782 C CA . ARG A 1 98 ? -7.630 12.452 2.021 1.00 91.31 98 ARG A CA 1
ATOM 783 C C . ARG A 1 98 ? -6.338 12.716 2.785 1.00 91.31 98 ARG A C 1
ATOM 785 O O . ARG A 1 98 ? -5.486 13.434 2.267 1.00 91.31 98 ARG A O 1
ATOM 792 N N . ILE A 1 99 ? -6.151 12.060 3.932 1.00 91.75 99 ILE A N 1
ATOM 793 C CA . ILE A 1 99 ? -4.906 12.140 4.709 1.00 91.75 99 ILE A CA 1
ATOM 794 C C . ILE A 1 99 ? -3.716 11.717 3.847 1.00 91.75 99 ILE A C 1
ATOM 796 O O . ILE A 1 99 ? -2.769 12.480 3.677 1.00 91.75 99 ILE A O 1
ATOM 800 N N . MET A 1 100 ? -3.793 10.531 3.239 1.00 89.69 100 MET A N 1
ATOM 801 C CA . MET A 1 100 ? -2.690 9.947 2.468 1.00 89.69 100 MET A CA 1
ATOM 802 C C . MET A 1 100 ? -2.324 10.734 1.205 1.00 89.69 100 MET A C 1
ATOM 804 O O . MET A 1 100 ? -1.227 10.564 0.679 1.00 89.69 100 MET A O 1
ATOM 808 N N . THR A 1 101 ? -3.231 11.572 0.700 1.00 85.56 101 THR A N 1
ATOM 809 C CA . THR A 1 101 ? -2.996 12.423 -0.478 1.00 85.56 101 THR A CA 1
ATOM 810 C C . THR A 1 101 ? -2.617 13.857 -0.119 1.00 85.56 101 THR A C 1
ATOM 812 O O . THR A 1 101 ? -2.473 14.672 -1.028 1.00 85.56 101 THR A O 1
ATOM 815 N N . GLY A 1 102 ? -2.470 14.177 1.173 1.00 78.50 102 GLY A N 1
ATOM 816 C CA . GLY A 1 102 ? -2.197 15.541 1.631 1.00 78.50 102 GLY A CA 1
ATOM 817 C C . GLY A 1 102 ? -3.357 16.509 1.381 1.00 78.50 102 GLY A C 1
ATOM 818 O O . GLY A 1 102 ? -3.150 17.709 1.344 1.00 78.50 102 GLY A O 1
ATOM 819 N N . ARG A 1 103 ? -4.581 16.000 1.175 1.00 72.00 103 ARG A N 1
ATOM 820 C CA . ARG A 1 103 ? -5.795 16.806 0.932 1.00 72.00 103 ARG A CA 1
ATOM 821 C C . ARG A 1 103 ? -6.626 17.032 2.193 1.00 72.00 103 ARG A C 1
ATOM 823 O O . ARG A 1 103 ? -7.750 17.515 2.106 1.00 72.00 103 ARG A O 1
ATOM 830 N N . ASP A 1 104 ? -6.099 16.628 3.343 1.00 62.50 104 ASP A N 1
ATOM 831 C CA . ASP A 1 104 ? -6.707 16.805 4.664 1.00 62.50 104 ASP A CA 1
ATOM 832 C C . ASP A 1 104 ? -6.267 18.142 5.285 1.00 62.50 104 ASP A C 1
ATOM 834 O O . ASP A 1 104 ? -5.867 18.211 6.451 1.00 62.50 104 ASP A O 1
ATOM 838 N N . ASP A 1 105 ? -6.265 19.187 4.454 1.00 52.34 105 ASP A N 1
ATOM 839 C CA . ASP A 1 105 ? -6.195 20.569 4.902 1.00 52.34 105 ASP A CA 1
ATOM 840 C C . ASP A 1 105 ? -7.605 20.938 5.356 1.00 52.34 105 ASP A C 1
ATOM 842 O O . ASP A 1 105 ? -8.525 21.112 4.551 1.00 52.34 105 ASP A O 1
ATOM 846 N N . GLU A 1 106 ? -7.787 20.985 6.672 1.00 53.97 106 GLU A N 1
ATOM 847 C CA . GLU A 1 106 ? -8.954 21.589 7.290 1.00 53.97 106 GLU A CA 1
ATOM 848 C C . GLU A 1 106 ? -9.100 23.017 6.750 1.00 53.97 106 GLU A C 1
ATOM 850 O O . GLU A 1 106 ? -8.344 23.926 7.086 1.00 53.97 106 GLU A O 1
ATOM 855 N N . VAL A 1 107 ? -10.115 23.221 5.910 1.00 44.53 107 VAL A N 1
ATOM 856 C CA . VAL A 1 107 ? -10.772 24.519 5.775 1.00 44.53 107 VAL A CA 1
ATOM 857 C C . VAL A 1 107 ? -11.588 24.717 7.053 1.00 44.53 107 VAL A C 1
ATOM 859 O O . VAL A 1 107 ? -12.810 24.629 7.042 1.00 44.53 107 VAL A O 1
ATOM 862 N N . GLU A 1 108 ? -10.908 24.945 8.172 1.00 39.16 108 GLU A N 1
ATOM 863 C CA . GLU A 1 108 ? -11.493 25.607 9.332 1.00 39.16 108 GLU A CA 1
ATOM 864 C C . GLU A 1 108 ? -10.706 26.894 9.548 1.00 39.16 108 GLU A C 1
ATOM 866 O O . GLU A 1 108 ? -9.489 26.904 9.715 1.00 39.16 108 GLU A O 1
ATOM 871 N N . GLY A 1 109 ? -11.411 28.006 9.351 1.00 40.44 109 GLY A N 1
ATOM 872 C CA . GLY A 1 109 ? -10.813 29.308 9.142 1.00 40.44 109 GLY A CA 1
ATOM 873 C C . GLY A 1 109 ? -10.023 29.820 10.336 1.00 40.44 109 GLY A C 1
ATOM 874 O O . GLY A 1 109 ? -10.549 29.936 11.431 1.00 40.44 109 GLY A O 1
ATOM 875 N N . GLU A 1 110 ? -8.821 30.300 10.054 1.00 34.12 110 GLU A N 1
ATOM 876 C CA . GLU A 1 110 ? -8.386 31.617 10.497 1.00 34.12 110 GLU A CA 1
ATOM 877 C C . GLU A 1 110 ? -7.302 32.110 9.535 1.00 34.12 110 GLU A C 1
ATOM 879 O O . GLU A 1 110 ? -6.344 31.405 9.218 1.00 34.12 110 GLU A O 1
ATOM 884 N N . LEU A 1 111 ? -7.482 33.329 9.017 1.00 45.78 111 LEU A N 1
ATOM 885 C CA . LEU A 1 111 ? -6.431 34.058 8.319 1.00 45.78 111 LEU A CA 1
ATOM 886 C C . LEU A 1 111 ? -5.261 34.257 9.296 1.00 45.78 111 LEU A C 1
ATOM 888 O O . LEU A 1 111 ? -5.269 35.179 10.107 1.00 45.78 111 LEU A O 1
ATOM 892 N N . GLY A 1 112 ? -4.252 33.397 9.197 1.00 34.91 112 GLY A N 1
ATOM 893 C CA . GLY A 1 112 ? -3.004 33.479 9.943 1.00 34.91 112 GLY A CA 1
ATOM 894 C C . GLY A 1 112 ? -1.823 33.336 8.994 1.00 34.91 112 GLY A C 1
ATOM 895 O O . GLY A 1 112 ? -1.468 32.249 8.561 1.00 34.91 112 GLY A O 1
ATOM 896 N N . THR A 1 113 ? -1.259 34.475 8.628 1.00 40.16 113 THR A N 1
ATOM 897 C CA . THR A 1 113 ? -0.117 34.685 7.738 1.00 40.16 113 THR A CA 1
ATOM 898 C C . THR A 1 113 ? 1.103 33.792 8.033 1.00 40.16 113 THR A C 1
ATOM 900 O O . THR A 1 113 ? 1.449 33.559 9.188 1.00 40.16 113 THR A O 1
ATOM 903 N N . THR A 1 114 ? 1.861 33.502 6.962 1.00 40.19 114 THR A N 1
ATOM 904 C CA . THR A 1 114 ? 3.309 33.179 6.905 1.00 40.19 114 THR A CA 1
ATOM 905 C C . THR A 1 114 ? 3.796 31.838 7.470 1.00 40.19 114 THR A C 1
ATOM 907 O O . THR A 1 114 ? 4.008 31.706 8.664 1.00 40.19 114 THR A O 1
ATOM 910 N N . GLN A 1 115 ? 4.193 30.917 6.582 1.00 41.94 115 GLN A N 1
ATOM 911 C CA . GLN A 1 115 ? 5.609 30.685 6.237 1.00 41.94 115 GLN A CA 1
ATOM 912 C C . GLN A 1 115 ? 5.725 29.575 5.184 1.00 41.94 115 GLN A C 1
ATOM 914 O O . GLN A 1 115 ? 5.433 28.409 5.433 1.00 41.94 115 GLN A O 1
ATOM 919 N N . THR A 1 116 ? 6.207 29.950 4.001 1.00 43.38 116 THR A N 1
ATOM 920 C CA . THR A 1 116 ? 6.745 29.029 2.998 1.00 43.38 116 THR A CA 1
ATOM 921 C C . THR A 1 116 ? 8.109 28.542 3.489 1.00 43.38 116 THR A C 1
ATOM 923 O O . THR A 1 116 ? 9.149 28.973 2.998 1.00 43.38 116 THR A O 1
ATOM 926 N N . GLU A 1 117 ? 8.129 27.692 4.512 1.00 42.09 117 GLU A N 1
ATOM 927 C CA . GLU A 1 117 ? 9.304 26.873 4.788 1.00 42.09 117 GLU A CA 1
ATOM 928 C C . GLU A 1 117 ? 9.195 25.619 3.935 1.00 42.09 117 GLU A C 1
ATOM 930 O O . GLU A 1 117 ? 8.322 24.775 4.138 1.00 42.09 117 GLU A O 1
ATOM 935 N N . THR A 1 118 ? 10.086 25.512 2.954 1.00 48.59 118 THR A N 1
ATOM 936 C CA . THR A 1 118 ? 10.326 24.296 2.180 1.00 48.59 118 THR A CA 1
ATOM 937 C C . THR A 1 118 ? 10.832 23.220 3.141 1.00 48.59 118 THR A C 1
ATOM 939 O O . THR A 1 118 ? 12.037 23.019 3.298 1.00 48.59 118 THR A O 1
ATOM 942 N N . GLN A 1 119 ? 9.917 22.576 3.865 1.00 44.22 119 GLN A N 1
ATOM 943 C CA . GLN A 1 119 ? 10.263 21.445 4.709 1.00 44.22 119 GLN A CA 1
ATOM 944 C C . GLN A 1 119 ? 10.760 20.303 3.811 1.00 44.22 119 GLN A C 1
ATOM 946 O O . GLN A 1 119 ? 10.260 20.134 2.696 1.00 44.22 119 GLN A O 1
ATOM 951 N N . PRO A 1 120 ? 11.751 19.514 4.259 1.00 55.25 120 PRO A N 1
ATOM 952 C CA . PRO A 1 120 ? 12.170 18.322 3.536 1.00 55.25 120 PRO A CA 1
ATOM 953 C C . PRO A 1 120 ? 10.954 17.430 3.254 1.00 55.25 120 PRO A C 1
ATOM 955 O O . PRO A 1 120 ? 10.167 17.181 4.164 1.00 55.25 120 PRO A O 1
ATOM 958 N N . LEU A 1 121 ? 10.819 16.916 2.026 1.00 58.22 121 LEU A N 1
ATOM 959 C CA . LEU A 1 121 ? 9.733 16.006 1.609 1.00 58.22 121 LEU A CA 1
ATOM 960 C C . LEU A 1 121 ? 9.531 14.816 2.570 1.00 58.22 121 LEU A C 1
ATOM 962 O O . LEU A 1 121 ? 8.424 14.294 2.704 1.00 58.22 121 LEU A O 1
ATOM 966 N N . ASP A 1 122 ? 10.591 14.399 3.264 1.00 61.62 122 ASP A N 1
ATOM 967 C CA . ASP A 1 122 ? 10.543 13.335 4.268 1.00 61.62 122 ASP A CA 1
ATOM 968 C C . ASP A 1 122 ? 9.734 13.729 5.521 1.00 61.62 122 ASP A C 1
ATOM 970 O O . ASP A 1 122 ? 9.022 12.889 6.070 1.00 61.62 122 ASP A O 1
ATOM 974 N N . ASN A 1 123 ? 9.757 15.005 5.930 1.00 70.06 123 ASN A N 1
ATOM 975 C CA . ASN A 1 123 ? 8.965 15.504 7.064 1.00 70.06 123 ASN A CA 1
ATOM 976 C C . ASN A 1 123 ? 7.468 15.565 6.739 1.00 70.06 123 ASN A C 1
ATOM 978 O O . ASN A 1 123 ? 6.633 15.374 7.621 1.00 70.06 123 ASN A O 1
ATOM 982 N N . GLU A 1 124 ? 7.114 15.830 5.482 1.00 76.94 124 GLU A N 1
ATOM 983 C CA . GLU A 1 124 ? 5.718 15.896 5.048 1.00 76.94 124 GLU A CA 1
ATOM 984 C C . GLU A 1 124 ? 5.077 14.501 5.007 1.00 76.94 124 GLU A C 1
ATOM 986 O O . GLU A 1 124 ? 3.965 14.308 5.499 1.00 76.94 124 GLU A O 1
ATOM 991 N N . LYS A 1 125 ? 5.811 13.494 4.515 1.00 80.88 125 LYS A N 1
ATOM 992 C CA . LYS A 1 125 ? 5.346 12.098 4.521 1.00 80.88 125 LYS A CA 1
ATOM 993 C C . LYS A 1 125 ? 5.165 11.540 5.929 1.00 80.88 125 LYS A C 1
ATOM 995 O O . LYS A 1 125 ? 4.179 10.848 6.169 1.00 80.88 125 LYS A O 1
ATOM 1000 N N . GLU A 1 126 ? 6.073 11.842 6.856 1.00 86.75 126 GLU A N 1
ATOM 1001 C CA . GLU A 1 126 ? 5.935 11.362 8.235 1.00 86.75 126 GLU A CA 1
ATOM 1002 C C . GLU A 1 126 ? 4.707 11.978 8.918 1.00 86.75 126 GLU A C 1
ATOM 1004 O O . GLU A 1 126 ? 3.927 11.253 9.529 1.00 86.75 126 GLU A O 1
ATOM 1009 N N . LYS A 1 127 ? 4.447 13.278 8.712 1.00 87.88 127 LYS A N 1
ATOM 1010 C CA . LYS A 1 127 ? 3.216 13.938 9.188 1.00 87.88 127 LYS A CA 1
ATOM 1011 C C . LYS A 1 127 ? 1.948 13.289 8.628 1.00 87.88 127 LYS A C 1
ATOM 1013 O O . LYS A 1 127 ? 0.969 13.115 9.355 1.00 87.88 127 LYS A O 1
ATOM 1018 N N . ILE A 1 128 ? 1.952 12.920 7.344 1.00 90.81 128 ILE A N 1
ATOM 1019 C CA . ILE A 1 128 ? 0.841 12.189 6.717 1.00 90.81 128 ILE A CA 1
ATOM 1020 C C . ILE A 1 128 ? 0.630 10.837 7.413 1.00 90.81 128 ILE A C 1
ATOM 1022 O O . ILE A 1 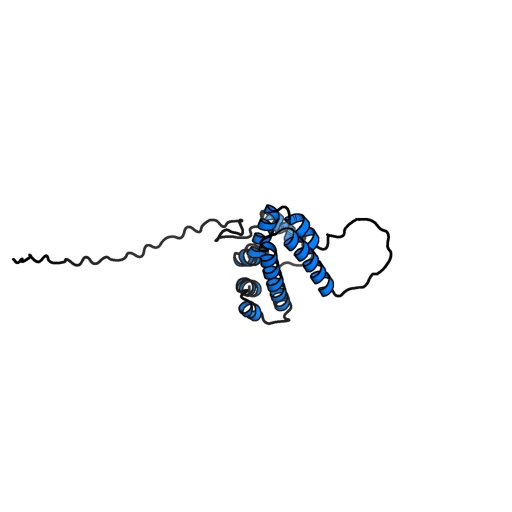128 ? -0.504 10.497 7.758 1.00 90.81 128 ILE A O 1
ATOM 1026 N N . TYR A 1 129 ? 1.704 10.084 7.666 1.00 91.88 129 TYR A N 1
ATOM 1027 C CA . TYR A 1 129 ? 1.610 8.808 8.374 1.00 91.88 129 TYR A CA 1
ATOM 1028 C C . TYR A 1 129 ? 1.153 8.982 9.821 1.00 91.88 129 TYR A C 1
ATOM 1030 O O . TYR A 1 129 ? 0.305 8.220 10.263 1.00 91.88 129 TYR A O 1
ATOM 1038 N N . GLU A 1 130 ? 1.602 10.003 10.549 1.00 92.81 130 GLU A N 1
ATOM 1039 C CA . GLU A 1 130 ? 1.117 10.297 11.904 1.00 92.81 130 GLU A CA 1
ATOM 1040 C C . GLU A 1 130 ? -0.388 10.593 11.942 1.00 92.81 130 GLU A C 1
ATOM 1042 O O . GLU A 1 130 ? -1.107 10.012 12.762 1.00 92.81 130 GLU A O 1
ATOM 1047 N N . LYS A 1 131 ? -0.895 11.426 11.021 1.00 93.38 131 LYS A N 1
ATOM 1048 C CA . LYS A 1 131 ? -2.342 11.671 10.877 1.00 93.38 131 LYS A CA 1
ATOM 1049 C C . LYS A 1 131 ? -3.097 10.370 10.588 1.00 93.38 131 LYS A C 1
ATOM 1051 O O . LYS A 1 131 ? -4.137 10.107 11.195 1.00 93.38 131 LYS A O 1
ATOM 1056 N N . ALA A 1 132 ? -2.563 9.534 9.696 1.00 93.56 132 ALA A N 1
ATOM 1057 C CA . ALA A 1 132 ? -3.165 8.250 9.355 1.00 93.56 132 ALA A CA 1
ATOM 1058 C C . ALA A 1 132 ? -3.153 7.285 10.552 1.00 93.56 132 ALA A C 1
ATOM 1060 O O . ALA A 1 132 ? -4.183 6.690 10.853 1.00 93.56 132 ALA A O 1
ATOM 1061 N N . ARG A 1 133 ? -2.039 7.178 11.288 1.00 95.00 133 ARG A N 1
ATOM 1062 C CA . ARG A 1 133 ? -1.931 6.375 12.518 1.00 95.00 133 ARG A CA 1
ATOM 1063 C C . ARG A 1 133 ? -2.979 6.792 13.535 1.00 95.00 133 ARG A C 1
ATOM 1065 O O . ARG A 1 133 ? -3.667 5.930 14.067 1.00 95.00 133 ARG A O 1
ATOM 1072 N N . LYS A 1 134 ? -3.133 8.099 13.773 1.00 94.00 134 LYS A N 1
ATOM 1073 C CA . LYS A 1 134 ? -4.139 8.632 14.700 1.00 94.00 134 LYS A CA 1
ATOM 1074 C C . LYS A 1 134 ? -5.549 8.197 14.300 1.00 94.00 134 LYS A C 1
ATOM 1076 O O . LYS A 1 134 ? -6.256 7.630 15.127 1.00 94.00 134 LYS A O 1
ATOM 1081 N N . LEU A 1 135 ? -5.913 8.366 13.025 1.00 94.12 135 LEU A N 1
ATOM 1082 C CA . LEU A 1 135 ? -7.202 7.903 12.504 1.00 94.12 135 LEU A CA 1
ATOM 1083 C C . LEU A 1 135 ? -7.413 6.398 12.736 1.00 94.12 135 LEU A C 1
ATOM 1085 O O . LEU A 1 135 ? -8.497 5.986 13.137 1.00 94.12 135 LEU A O 1
ATOM 1089 N N . LEU A 1 136 ? -6.397 5.578 12.458 1.00 94.38 136 LEU A N 1
ATOM 1090 C CA . LEU A 1 136 ? -6.497 4.124 12.581 1.00 94.38 136 LEU A CA 1
ATOM 1091 C C . LEU A 1 136 ? -6.571 3.661 14.041 1.00 94.38 136 LEU A C 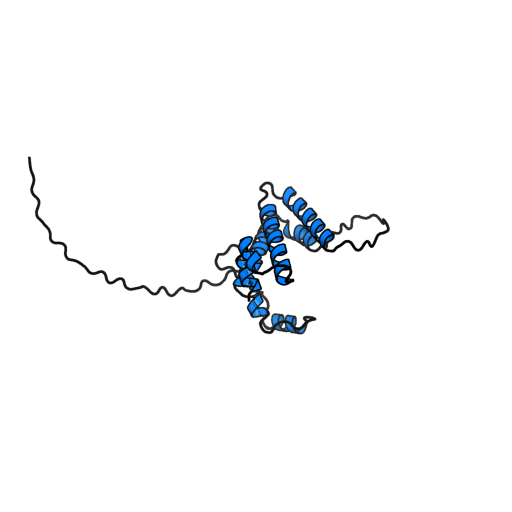1
ATOM 1093 O O . LEU A 1 136 ? -7.348 2.760 14.333 1.00 94.38 136 LEU A O 1
ATOM 1097 N N . MET A 1 137 ? -5.820 4.287 14.951 1.00 92.38 137 MET A N 1
ATOM 1098 C CA . MET A 1 137 ? -5.881 3.996 16.389 1.00 92.38 137 MET A CA 1
ATOM 1099 C C . MET A 1 137 ? -7.246 4.343 16.987 1.00 92.38 137 MET A C 1
ATOM 1101 O O . MET A 1 137 ? -7.774 3.581 17.787 1.00 92.38 137 MET A O 1
ATOM 1105 N N . GLU A 1 138 ? -7.822 5.485 16.603 1.00 90.00 138 GLU A N 1
ATOM 1106 C CA . GLU A 1 138 ? -9.127 5.930 17.108 1.00 90.00 138 GLU A CA 1
ATOM 1107 C C . GLU A 1 138 ? -10.281 5.054 16.605 1.00 90.00 138 GLU A C 1
ATOM 1109 O O . GLU A 1 138 ? -11.295 4.917 17.286 1.00 90.00 138 GLU A O 1
ATOM 1114 N N . ALA A 1 139 ? -10.143 4.478 15.409 1.00 85.12 139 ALA A N 1
ATOM 1115 C CA . ALA A 1 139 ? -11.226 3.776 14.730 1.00 85.12 139 ALA A CA 1
ATOM 1116 C C . ALA A 1 139 ? -11.157 2.241 14.818 1.00 85.12 139 ALA A C 1
ATOM 1118 O O . ALA A 1 139 ? -12.082 1.573 14.347 1.00 85.12 139 ALA A O 1
ATOM 1119 N N . ASP A 1 140 ? -10.081 1.666 15.366 1.00 83.00 140 ASP A N 1
ATOM 1120 C CA . ASP A 1 140 ? -9.869 0.216 15.394 1.00 83.00 140 ASP A CA 1
ATOM 1121 C C . ASP A 1 140 ? -9.383 -0.282 16.762 1.00 83.00 140 ASP A C 1
ATOM 1123 O O . ASP A 1 140 ? -8.187 -0.338 17.039 1.00 83.00 140 ASP A O 1
ATOM 1127 N N . GLU A 1 141 ? -10.327 -0.719 17.600 1.00 71.38 141 GLU A N 1
ATOM 1128 C CA . GLU A 1 141 ? -10.069 -1.231 18.958 1.00 71.38 141 GLU A CA 1
ATOM 1129 C C . GLU A 1 141 ? -9.116 -2.445 18.989 1.00 71.38 141 GLU A C 1
ATOM 1131 O O . GLU A 1 141 ? -8.490 -2.713 20.012 1.00 71.38 141 GLU A O 1
ATOM 1136 N N . GLY A 1 142 ? -8.986 -3.173 17.872 1.00 77.25 142 GLY A N 1
ATOM 1137 C CA . GLY A 1 142 ? -8.099 -4.333 17.733 1.00 77.25 142 GLY A CA 1
ATOM 1138 C C . GLY A 1 142 ? -6.739 -4.044 17.089 1.00 77.25 142 GLY A C 1
ATOM 1139 O O . GLY A 1 142 ? -5.914 -4.950 17.021 1.00 77.25 142 GLY A O 1
ATOM 1140 N N . GLY A 1 143 ? -6.503 -2.825 16.591 1.00 86.94 143 GLY A N 1
ATOM 1141 C CA . GLY A 1 143 ? -5.239 -2.421 15.961 1.00 86.94 143 GLY A CA 1
ATOM 1142 C C . GLY A 1 143 ? -4.877 -3.115 14.636 1.00 86.94 143 GLY A C 1
ATOM 1143 O O . GLY A 1 143 ? -3.829 -2.808 14.070 1.00 86.94 143 GLY A O 1
ATOM 1144 N N . GLU A 1 144 ? -5.721 -4.004 14.104 1.00 90.6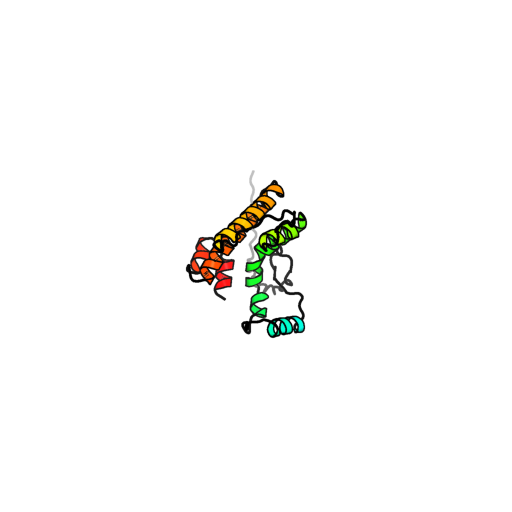9 144 GLU A N 1
ATOM 1145 C CA . GLU A 1 144 ? -5.470 -4.770 12.874 1.00 90.69 144 GLU A CA 1
ATOM 1146 C C . GLU A 1 144 ? -5.240 -3.852 11.661 1.00 90.69 144 GLU A C 1
ATOM 1148 O O . GLU A 1 144 ? -4.354 -4.088 10.836 1.00 90.69 144 GLU A O 1
ATOM 1153 N N . LEU A 1 145 ? -6.037 -2.789 11.529 1.00 93.25 145 LEU A N 1
ATOM 1154 C CA . LEU A 1 145 ? -5.892 -1.825 10.440 1.00 93.25 145 LEU A CA 1
ATOM 1155 C C . LEU A 1 145 ? -4.565 -1.081 10.512 1.00 93.25 145 LEU A C 1
ATOM 1157 O O . LEU A 1 145 ? -3.929 -0.871 9.478 1.00 93.25 145 LEU A O 1
ATOM 1161 N N . LEU A 1 146 ? -4.173 -0.676 11.721 1.00 95.31 146 LEU A N 1
ATOM 1162 C CA . LEU A 1 146 ? -2.918 0.020 11.953 1.00 95.31 146 LEU A CA 1
ATOM 1163 C C . LEU A 1 146 ? -1.734 -0.892 11.644 1.00 95.31 146 LEU A C 1
ATOM 1165 O O . LEU A 1 146 ? -0.847 -0.494 10.895 1.00 95.31 146 LEU A O 1
ATOM 1169 N N . GLU A 1 147 ? -1.748 -2.123 12.153 1.00 94.56 147 GLU A N 1
ATOM 1170 C CA . GLU A 1 147 ? -0.692 -3.105 11.904 1.00 94.56 147 GLU A CA 1
ATOM 1171 C C . GLU A 1 147 ? -0.496 -3.353 10.401 1.00 94.56 147 GLU A C 1
ATOM 1173 O O . GLU A 1 147 ? 0.625 -3.258 9.891 1.00 94.56 147 GLU A O 1
ATOM 1178 N N . ARG A 1 148 ? -1.592 -3.575 9.663 1.00 94.31 148 ARG A N 1
ATOM 1179 C CA . ARG A 1 148 ? -1.549 -3.741 8.201 1.00 94.31 148 ARG A CA 1
ATOM 1180 C C . ARG A 1 148 ? -1.017 -2.497 7.491 1.00 94.31 148 ARG A C 1
ATOM 1182 O O . ARG A 1 148 ? -0.249 -2.621 6.537 1.00 94.31 148 ARG A O 1
ATOM 1189 N N . ALA A 1 149 ? -1.434 -1.302 7.910 1.00 95.31 149 ALA A N 1
ATOM 1190 C CA . ALA A 1 149 ? -0.962 -0.056 7.312 1.00 95.31 149 ALA A CA 1
ATOM 1191 C C . ALA A 1 149 ? 0.548 0.138 7.529 1.00 95.31 149 ALA A C 1
ATOM 1193 O O . ALA A 1 149 ? 1.264 0.424 6.570 1.00 95.31 149 ALA A O 1
ATOM 1194 N N . GLU A 1 150 ? 1.044 -0.113 8.742 1.00 95.31 150 GLU A N 1
ATOM 1195 C CA . GLU A 1 150 ? 2.470 -0.042 9.079 1.00 95.31 150 GLU A CA 1
ATOM 1196 C C . GLU A 1 150 ? 3.312 -1.034 8.274 1.00 95.31 150 GLU A C 1
ATOM 1198 O O . GLU A 1 150 ? 4.393 -0.692 7.785 1.00 95.31 150 GLU A O 1
ATOM 1203 N N . GLU A 1 151 ? 2.821 -2.260 8.085 1.00 93.94 151 GLU A N 1
ATOM 1204 C CA . GLU A 1 151 ? 3.483 -3.235 7.221 1.00 93.94 151 GLU A CA 1
ATOM 1205 C C . GLU A 1 151 ? 3.581 -2.736 5.774 1.00 93.94 151 GLU A C 1
ATOM 1207 O O . GLU A 1 151 ? 4.661 -2.775 5.174 1.00 93.94 151 GLU A O 1
ATOM 1212 N N . ILE A 1 152 ? 2.482 -2.206 5.228 1.00 94.19 152 ILE A N 1
ATOM 1213 C CA . ILE A 1 152 ? 2.452 -1.644 3.873 1.00 94.19 152 ILE A CA 1
ATOM 1214 C C . ILE A 1 152 ? 3.455 -0.494 3.742 1.00 94.19 152 ILE A C 1
ATOM 1216 O O . ILE A 1 152 ? 4.212 -0.462 2.770 1.00 94.19 152 ILE A O 1
ATOM 1220 N N . TRP A 1 153 ? 3.494 0.439 4.696 1.00 93.88 153 TRP A N 1
ATOM 1221 C CA . TRP A 1 153 ? 4.389 1.598 4.644 1.00 93.88 153 TRP A CA 1
ATOM 1222 C C . TRP A 1 153 ? 5.858 1.209 4.782 1.00 93.88 153 TRP A C 1
ATOM 1224 O O . TRP A 1 153 ? 6.704 1.715 4.038 1.00 93.88 153 TRP A O 1
ATOM 1234 N N . ARG A 1 154 ? 6.169 0.268 5.679 1.00 92.56 154 ARG A N 1
ATOM 1235 C CA . ARG A 1 154 ? 7.519 -0.279 5.839 1.00 92.56 154 ARG A CA 1
ATOM 1236 C C . ARG A 1 154 ? 8.005 -0.926 4.544 1.00 92.56 154 ARG A C 1
ATOM 1238 O O . ARG A 1 154 ? 9.094 -0.590 4.078 1.00 92.56 154 ARG A O 1
ATOM 1245 N N . ASN A 1 155 ? 7.189 -1.780 3.926 1.00 92.56 155 ASN A N 1
ATOM 1246 C CA . ASN A 1 155 ? 7.549 -2.436 2.668 1.00 92.56 155 ASN A CA 1
ATOM 1247 C C . ASN A 1 155 ? 7.664 -1.418 1.524 1.00 92.56 155 ASN A C 1
ATOM 1249 O O . ASN A 1 155 ? 8.634 -1.442 0.770 1.00 92.56 155 ASN A O 1
ATOM 1253 N N . ALA A 1 156 ? 6.741 -0.454 1.435 1.00 91.56 156 ALA A N 1
ATOM 1254 C CA . ALA A 1 156 ? 6.793 0.623 0.445 1.00 91.56 156 ALA A CA 1
ATOM 1255 C C . ALA A 1 156 ? 8.082 1.455 0.542 1.00 91.56 156 ALA A C 1
ATOM 1257 O O . ALA A 1 156 ? 8.664 1.803 -0.486 1.00 91.56 156 ALA A O 1
ATOM 1258 N N . LYS A 1 157 ? 8.568 1.733 1.759 1.00 92.38 157 LYS A N 1
ATOM 1259 C CA . LYS A 1 157 ? 9.830 2.451 1.977 1.00 92.38 157 LYS A CA 1
ATOM 1260 C C . LYS A 1 157 ? 11.028 1.682 1.417 1.00 92.38 157 LYS A C 1
ATOM 1262 O O . LYS A 1 157 ? 11.840 2.270 0.707 1.00 92.38 157 LYS A O 1
ATOM 1267 N N . VAL A 1 158 ? 11.126 0.380 1.698 1.00 94.00 158 VAL A N 1
ATOM 1268 C CA . VAL A 1 158 ? 12.226 -0.465 1.193 1.00 94.00 158 VAL A CA 1
ATOM 1269 C C . VAL A 1 158 ? 12.141 -0.607 -0.331 1.00 94.00 158 VAL A C 1
ATOM 1271 O O . VAL A 1 158 ? 13.148 -0.449 -1.018 1.00 94.00 158 VAL A O 1
ATOM 1274 N N . ARG A 1 159 ? 10.935 -0.807 -0.880 1.00 93.69 159 ARG A N 1
ATOM 1275 C CA . ARG A 1 159 ? 10.691 -0.842 -2.335 1.00 93.69 159 ARG A CA 1
ATOM 1276 C C . ARG A 1 159 ? 11.165 0.435 -3.020 1.00 93.69 159 ARG A C 1
ATOM 1278 O O . ARG A 1 159 ? 11.880 0.356 -4.013 1.00 93.69 159 ARG A O 1
ATOM 1285 N N . LEU A 1 160 ? 10.808 1.603 -2.480 1.00 91.62 160 LEU A N 1
ATOM 1286 C CA . LEU A 1 160 ? 11.219 2.892 -3.036 1.00 91.62 160 LEU A CA 1
ATOM 1287 C C . LEU A 1 160 ? 12.743 3.051 -3.017 1.00 91.62 160 LEU A C 1
ATOM 1289 O O . LEU A 1 160 ? 13.327 3.411 -4.031 1.00 91.62 160 LEU A O 1
ATOM 1293 N N . GLN A 1 161 ? 13.397 2.716 -1.902 1.00 93.00 161 GLN A N 1
ATOM 1294 C CA . GLN A 1 161 ? 14.858 2.766 -1.813 1.00 93.00 161 GLN A CA 1
ATOM 1295 C C . GLN A 1 161 ? 15.535 1.835 -2.829 1.00 93.00 161 GLN A C 1
ATOM 1297 O O . GLN A 1 161 ? 16.578 2.192 -3.375 1.00 93.00 161 GLN A O 1
ATOM 1302 N N . SER A 1 162 ? 14.953 0.663 -3.096 1.00 93.19 162 SER A N 1
ATOM 1303 C CA . SER A 1 162 ? 15.457 -0.255 -4.120 1.00 93.19 162 SER A CA 1
ATOM 1304 C C . SER A 1 162 ? 15.267 0.300 -5.535 1.00 93.19 162 SER A C 1
ATOM 1306 O O . SER A 1 162 ? 16.219 0.300 -6.311 1.00 93.19 162 SER A O 1
ATOM 1308 N N . LEU A 1 163 ? 14.083 0.834 -5.855 1.00 89.44 163 LEU A N 1
ATOM 1309 C CA . LEU A 1 163 ? 13.790 1.473 -7.147 1.00 89.44 163 LEU A CA 1
ATOM 1310 C C . LEU A 1 163 ? 14.686 2.687 -7.424 1.00 89.44 163 LEU A C 1
ATOM 1312 O O . LEU A 1 163 ? 15.074 2.931 -8.562 1.00 89.44 163 LEU A O 1
ATOM 1316 N N . GLU A 1 164 ? 15.037 3.436 -6.382 1.00 92.19 164 GLU A N 1
ATOM 1317 C CA . GLU A 1 164 ? 15.957 4.575 -6.450 1.00 92.19 164 GLU A CA 1
ATOM 1318 C C . GLU A 1 164 ? 17.439 4.154 -6.487 1.00 92.19 164 GLU A C 1
ATOM 1320 O O . GLU A 1 164 ? 18.319 5.013 -6.526 1.00 92.19 164 GLU A O 1
ATOM 1325 N N . GLY A 1 165 ? 17.743 2.851 -6.431 1.00 92.44 165 GLY A N 1
ATOM 1326 C CA . GLY A 1 165 ? 19.110 2.324 -6.421 1.00 92.44 165 GLY A CA 1
ATOM 1327 C C . GLY A 1 165 ? 19.894 2.606 -5.134 1.00 92.44 165 GLY A C 1
ATOM 1328 O O . GLY A 1 165 ? 21.109 2.418 -5.103 1.00 92.44 165 GLY A O 1
ATOM 1329 N N . LYS A 1 166 ? 19.227 3.052 -4.060 1.00 95.19 166 LYS A N 1
ATOM 1330 C CA . LYS A 1 166 ? 19.855 3.339 -2.755 1.00 95.19 166 LYS A CA 1
ATOM 1331 C C . LYS A 1 166 ? 20.261 2.063 -2.017 1.00 95.19 166 LYS A C 1
ATOM 1333 O O . LYS A 1 166 ? 21.201 2.084 -1.228 1.00 95.19 166 LYS A O 1
ATOM 1338 N N . ILE A 1 167 ? 19.538 0.971 -2.253 1.00 95.38 167 ILE A N 1
ATOM 1339 C CA . ILE A 1 167 ? 19.810 -0.365 -1.711 1.00 95.38 167 ILE A CA 1
ATOM 1340 C C . ILE A 1 167 ? 19.636 -1.417 -2.813 1.00 95.38 167 ILE A C 1
ATOM 1342 O O . ILE A 1 167 ? 18.890 -1.201 -3.768 1.00 95.38 167 ILE A O 1
ATOM 1346 N N . GLY A 1 168 ? 20.298 -2.567 -2.666 1.00 95.38 168 GLY A N 1
ATOM 1347 C CA . GLY A 1 168 ? 20.093 -3.714 -3.554 1.00 95.38 168 GLY A CA 1
ATOM 1348 C C . GLY A 1 168 ? 18.676 -4.279 -3.439 1.00 95.38 168 GLY A C 1
ATOM 1349 O O . GLY A 1 168 ? 18.079 -4.260 -2.359 1.00 95.38 168 GLY A O 1
ATOM 1350 N N . VAL A 1 169 ? 18.140 -4.802 -4.546 1.00 95.00 169 VAL A N 1
ATOM 1351 C CA . VAL A 1 169 ? 16.792 -5.397 -4.593 1.00 95.00 169 VAL A CA 1
ATOM 1352 C C . VAL A 1 169 ? 16.675 -6.613 -3.669 1.00 95.00 169 VAL A C 1
ATOM 1354 O O . VAL A 1 169 ? 15.617 -6.865 -3.102 1.00 95.00 169 VAL A O 1
ATOM 1357 N N . GLU A 1 170 ? 17.781 -7.310 -3.411 1.00 96.50 170 GLU A N 1
ATOM 1358 C CA . GLU A 1 170 ? 17.889 -8.446 -2.491 1.00 96.50 170 GLU A CA 1
ATOM 1359 C C . GLU A 1 170 ? 17.469 -8.090 -1.059 1.00 96.50 170 GLU A C 1
ATOM 1361 O O . GLU A 1 170 ? 16.943 -8.947 -0.347 1.00 96.50 170 GLU A O 1
ATOM 1366 N N . ARG A 1 171 ? 17.597 -6.817 -0.651 1.00 95.12 171 ARG A N 1
ATOM 1367 C CA . ARG A 1 171 ? 17.166 -6.343 0.673 1.00 95.12 171 ARG A CA 1
ATOM 1368 C C . ARG A 1 171 ? 15.664 -6.540 0.910 1.00 95.12 171 ARG A C 1
ATOM 1370 O O . ARG A 1 171 ? 15.243 -6.641 2.059 1.00 95.12 171 ARG A O 1
ATOM 1377 N N . LEU A 1 172 ? 14.860 -6.636 -0.152 1.00 93.62 172 LEU A N 1
ATOM 1378 C CA . LEU A 1 172 ? 13.431 -6.949 -0.057 1.00 93.62 172 LEU A CA 1
ATOM 1379 C C . LEU A 1 172 ? 13.190 -8.368 0.471 1.00 93.62 172 LEU A C 1
ATOM 1381 O O . LEU A 1 172 ? 12.288 -8.568 1.278 1.00 93.62 172 LEU A O 1
ATOM 1385 N N . LEU A 1 173 ? 14.032 -9.338 0.099 1.00 94.88 173 LEU A N 1
ATOM 1386 C CA . LEU A 1 173 ? 13.940 -10.708 0.616 1.00 94.88 173 LEU A CA 1
ATOM 1387 C C . LEU A 1 173 ? 14.265 -10.761 2.111 1.00 94.88 173 LEU A C 1
ATOM 1389 O O . LEU A 1 173 ? 13.612 -11.482 2.860 1.00 94.88 173 LEU A O 1
ATOM 1393 N N . GLU A 1 174 ? 15.232 -9.958 2.556 1.00 94.31 174 GLU A N 1
ATOM 1394 C CA . GLU A 1 174 ? 15.652 -9.895 3.961 1.00 94.31 174 GLU A CA 1
ATOM 1395 C C . GLU A 1 174 ? 14.560 -9.331 4.882 1.00 94.31 174 GLU A C 1
ATOM 1397 O O . GLU A 1 174 ? 14.506 -9.687 6.057 1.00 94.31 174 GLU A O 1
ATOM 1402 N N . VAL A 1 175 ? 13.670 -8.480 4.358 1.00 92.06 175 VAL A N 1
ATOM 1403 C CA . VAL A 1 175 ? 12.502 -7.956 5.091 1.00 92.06 175 VAL A CA 1
ATOM 1404 C C . VAL A 1 175 ? 11.219 -8.760 4.838 1.00 92.06 175 VAL A C 1
ATOM 1406 O O . VAL A 1 175 ? 10.154 -8.364 5.303 1.00 92.06 175 VAL A O 1
ATOM 1409 N N . GLY A 1 176 ? 11.308 -9.885 4.119 1.00 91.88 176 GLY A N 1
ATOM 1410 C CA . GLY A 1 176 ? 10.179 -10.776 3.829 1.00 91.88 176 GLY A CA 1
ATOM 1411 C C . GLY A 1 176 ? 9.284 -10.346 2.659 1.00 91.88 176 GLY A C 1
ATOM 1412 O O . GLY A 1 176 ? 8.272 -10.992 2.394 1.00 91.88 176 GLY A O 1
ATOM 1413 N N . ASP A 1 177 ? 9.646 -9.301 1.914 1.00 92.88 177 ASP A N 1
ATOM 1414 C CA . ASP A 1 177 ? 8.870 -8.768 0.792 1.00 92.88 177 ASP A CA 1
ATOM 1415 C C . ASP A 1 177 ? 9.209 -9.464 -0.539 1.00 92.88 177 ASP A C 1
ATOM 1417 O O . ASP A 1 177 ? 9.719 -8.872 -1.495 1.00 92.88 177 ASP A O 1
ATOM 1421 N N . VAL A 1 178 ? 8.907 -10.763 -0.604 1.00 93.56 178 VAL A N 1
ATOM 1422 C CA . VAL A 1 178 ? 9.131 -11.607 -1.795 1.00 93.56 178 VAL A CA 1
ATOM 1423 C C . VAL A 1 178 ? 8.359 -11.086 -3.011 1.00 93.56 178 VAL A C 1
ATOM 1425 O O . VAL A 1 178 ? 8.849 -11.126 -4.139 1.00 93.56 178 VAL A O 1
ATOM 1428 N N . VAL A 1 179 ? 7.153 -10.561 -2.787 1.00 92.00 179 VAL A N 1
ATOM 1429 C CA . VAL A 1 179 ? 6.314 -9.994 -3.848 1.00 92.00 179 VAL A CA 1
ATOM 1430 C C . VAL A 1 179 ? 6.955 -8.734 -4.429 1.00 92.00 179 VAL A C 1
ATOM 1432 O O . VAL A 1 179 ? 7.044 -8.607 -5.648 1.00 92.00 179 VAL A O 1
ATOM 1435 N N . GLY A 1 180 ? 7.435 -7.822 -3.577 1.00 91.06 180 GLY A N 1
ATOM 1436 C CA . GLY A 1 180 ? 8.154 -6.625 -4.011 1.00 91.06 180 GLY A CA 1
ATOM 1437 C C . GLY A 1 180 ? 9.429 -6.962 -4.781 1.00 91.06 180 GLY A C 1
ATOM 1438 O O . GLY A 1 180 ? 9.677 -6.361 -5.825 1.00 91.06 180 GLY A O 1
ATOM 1439 N N . TYR A 1 181 ? 10.189 -7.960 -4.315 1.00 92.94 181 TYR A N 1
ATOM 1440 C CA . TYR A 1 181 ? 11.378 -8.460 -5.010 1.00 92.94 181 TYR A CA 1
ATOM 1441 C C . TYR A 1 181 ? 11.056 -8.938 -6.431 1.00 92.94 181 TYR A C 1
ATOM 1443 O O . TYR A 1 181 ? 11.692 -8.504 -7.391 1.00 92.94 181 TYR A O 1
ATOM 1451 N N . ASN A 1 182 ? 10.049 -9.805 -6.575 1.00 90.44 182 ASN A N 1
ATOM 1452 C CA . ASN A 1 182 ? 9.651 -10.336 -7.878 1.00 90.44 182 ASN A CA 1
ATOM 1453 C C . ASN A 1 182 ? 9.128 -9.232 -8.803 1.00 90.44 182 ASN A C 1
ATOM 1455 O O . ASN A 1 182 ? 9.463 -9.225 -9.982 1.00 90.44 182 ASN A O 1
ATOM 1459 N N . TRP A 1 183 ? 8.348 -8.289 -8.267 1.00 89.44 183 TRP A N 1
ATOM 1460 C CA . TRP A 1 183 ? 7.797 -7.175 -9.034 1.00 89.44 183 TRP A CA 1
ATOM 1461 C C . TRP A 1 183 ? 8.879 -6.252 -9.603 1.00 89.44 183 TRP A C 1
ATOM 1463 O O . TRP A 1 183 ? 8.849 -5.939 -10.785 1.00 89.44 183 TRP A O 1
ATOM 1473 N N . ILE A 1 184 ? 9.842 -5.831 -8.779 1.00 89.12 184 ILE A N 1
ATOM 1474 C CA . ILE A 1 184 ? 10.884 -4.873 -9.189 1.00 89.12 184 ILE A CA 1
ATOM 1475 C C . ILE A 1 184 ? 11.854 -5.475 -10.219 1.00 89.12 184 ILE A C 1
ATOM 1477 O O . ILE A 1 184 ? 12.504 -4.739 -10.955 1.00 89.12 184 ILE A O 1
ATOM 1481 N N . ARG A 1 185 ? 11.968 -6.806 -10.275 1.00 87.88 185 ARG A N 1
ATOM 1482 C CA . ARG A 1 185 ? 12.860 -7.509 -11.207 1.00 87.88 185 ARG A CA 1
ATOM 1483 C C . ARG A 1 185 ? 12.262 -7.798 -12.587 1.00 87.88 185 ARG A C 1
ATOM 1485 O O . ARG A 1 185 ? 13.011 -8.281 -13.438 1.00 87.88 185 ARG A O 1
ATOM 1492 N N . MET A 1 186 ? 10.963 -7.577 -12.784 1.00 81.50 186 MET A N 1
ATOM 1493 C CA . MET A 1 186 ? 10.318 -7.687 -14.099 1.00 81.50 186 MET A CA 1
ATOM 1494 C C . MET A 1 186 ? 10.592 -6.461 -14.963 1.00 81.50 186 MET A C 1
ATOM 1496 O O . MET A 1 186 ? 10.761 -6.664 -16.185 1.00 81.50 186 MET A O 1
#

Secondary structure (DSSP, 8-state):
--------------------------PPPBS-TTSTTB-------HHHHHHHHHH-SSPPPTTHHHHHTSHHHHHHHHHHHHHHHHHHHTT-HHHHHHHHTT------------------HHHHHHHHHHHHHHHHHHH-TT-HHHHHHHHHHHHHHHHHHHHTTSS-TTHHHHTT-HHHHHHHT-

Sequence (186 aa):
STGTAPKTTATASTTTSGTATTTHKQQPYSSDPFAPNYRKIFPWSEQEKAEFIATWPLPLPPNFWVVHESVEFGEYMRPTKQLQVLLRRRGLEDKFSRIMTGRDDEVEGELGTTQTETQPLDNEKEKIYEKARKLLMEADEGGELLERAEEIWRNAKVRLQSLEGKIGVERLLEVGDVVGYNWIRM

Foldseek 3Di:
DDDDDDDDDDDDDPDDPDPPPPPPPPDPADCPLPDPRHWDDDPDDPVRVVVCCVPDPDHDDPCNNVLCRDSLVRVVCSLVRVLLVVCVVLVRNVVLVCLQVVNPPDPPDDPDDDDPDPDPPVVSNVSSLVVNLVSQVVRDPPCPSVVSVVLNVVLVVVLVCCLVVVDPLCVCVVVVNPSSSVSSVD

pLDDT: mean 78.51, std 21.46, range [30.19, 96.5]

Radius of gyration: 27.14 Å; chains: 1; bounding box: 37×110×51 Å